Protein AF-A0A8J2VJZ7-F1 (afdb_monomer)

Secondary structure (DSSP, 8-state):
------------------------------------------HHHHHHHHHHTT---S-HHHHHHHIIIIIHHHHHHHHTTT----HHHHHHHTGGGSPPTT---S---EEEEP-PPP------------------TT-EEEEES---SSSSSSEEEEE-SSSEEEEE--TT-BEEEEEHHHHHHHHSSTT-EEEEEE-SS-HHHHHHHHHHIIIIIIIII-PBB---SBTT-SSSB-HHHHHHHIIIIII-GGGBPPPTTSB----TTTGGGGB-GGGPPEEEEEEEEE-

Radius of gyration: 26.92 Å; Cα contacts (8 Å, |Δi|>4): 526; chains: 1; bounding box: 59×91×96 Å

Structure (mmCIF, N/CA/C/O backbone):
data_AF-A0A8J2VJZ7-F1
#
_entry.id   AF-A0A8J2VJZ7-F1
#
loop_
_atom_site.group_PDB
_atom_site.id
_atom_site.type_symbol
_atom_site.label_atom_id
_atom_site.label_alt_id
_atom_site.label_comp_id
_atom_site.label_asym_id
_atom_site.label_entity_id
_atom_site.label_seq_id
_atom_site.pdbx_PDB_ins_code
_atom_site.Cartn_x
_atom_site.Cartn_y
_atom_site.Cartn_z
_atom_site.occupancy
_atom_site.B_iso_or_equiv
_atom_site.auth_seq_id
_atom_site.auth_comp_id
_atom_site.auth_asym_id
_atom_site.auth_atom_id
_atom_site.pdbx_PDB_model_num
ATOM 1 N N . MET A 1 1 ? 39.412 12.314 -66.867 1.00 37.38 1 MET A N 1
ATOM 2 C CA . MET A 1 1 ? 39.087 13.754 -66.744 1.00 37.38 1 MET A CA 1
ATOM 3 C C . MET A 1 1 ? 38.472 13.958 -65.362 1.00 37.38 1 MET A C 1
ATOM 5 O O . MET A 1 1 ? 37.356 13.508 -65.169 1.00 37.38 1 MET A O 1
ATOM 9 N N . GLN A 1 2 ? 39.239 14.243 -64.295 1.00 34.06 2 GLN A N 1
ATOM 10 C CA . GLN A 1 2 ? 39.791 15.562 -63.885 1.00 34.06 2 GLN A CA 1
ATOM 11 C C . GLN A 1 2 ? 38.708 16.661 -63.888 1.00 34.06 2 GLN A C 1
ATOM 13 O O . GLN A 1 2 ? 38.092 16.842 -64.927 1.00 34.06 2 GLN A O 1
ATOM 18 N N . LEU A 1 3 ? 38.416 17.443 -62.840 1.00 31.58 3 LEU A N 1
ATOM 19 C CA . LEU A 1 3 ? 38.974 17.698 -61.497 1.00 31.58 3 LEU A CA 1
ATOM 20 C C . LEU A 1 3 ? 37.857 18.367 -60.649 1.00 31.58 3 LEU A C 1
ATOM 22 O O . LEU A 1 3 ? 37.052 19.115 -61.194 1.00 31.58 3 LEU A O 1
ATOM 26 N N . ALA A 1 4 ? 37.830 18.149 -59.328 1.00 36.00 4 ALA A N 1
ATOM 27 C CA . ALA A 1 4 ? 37.120 19.016 -58.362 1.00 36.00 4 ALA A CA 1
ATOM 28 C C . ALA A 1 4 ? 37.946 20.310 -58.109 1.00 36.00 4 ALA A C 1
ATOM 30 O O . ALA A 1 4 ? 39.136 20.277 -58.445 1.00 36.00 4 ALA A O 1
ATOM 31 N N . PRO A 1 5 ? 37.438 21.410 -57.477 1.00 44.19 5 PRO A N 1
ATOM 32 C CA . PRO A 1 5 ? 37.334 21.420 -55.999 1.00 44.19 5 PRO A CA 1
ATOM 33 C C . PRO A 1 5 ? 36.415 22.473 -55.284 1.00 44.19 5 PRO A C 1
ATOM 35 O O . PRO A 1 5 ? 36.046 23.505 -55.827 1.00 44.19 5 PRO A O 1
ATOM 38 N N . LYS A 1 6 ? 36.260 22.236 -53.964 1.00 34.09 6 LYS A N 1
ATOM 39 C CA . LYS A 1 6 ? 36.358 23.159 -52.795 1.00 34.09 6 LYS A CA 1
ATOM 40 C C . LYS A 1 6 ? 35.140 23.903 -52.186 1.00 34.09 6 LYS A C 1
ATOM 42 O O . LYS A 1 6 ? 34.368 24.605 -52.815 1.00 34.09 6 LYS A O 1
ATOM 47 N N . ILE A 1 7 ? 35.123 23.751 -50.858 1.00 41.00 7 ILE A N 1
ATOM 48 C CA . ILE A 1 7 ? 34.334 24.310 -49.746 1.00 41.00 7 ILE A CA 1
ATOM 49 C C . ILE A 1 7 ? 34.779 25.754 -49.421 1.00 41.00 7 ILE A C 1
ATOM 51 O O . ILE A 1 7 ? 35.980 25.981 -49.517 1.00 41.00 7 ILE A O 1
ATOM 55 N N . THR A 1 8 ? 33.888 26.656 -48.939 1.00 35.91 8 THR A N 1
ATOM 56 C CA . THR A 1 8 ? 34.036 27.441 -47.667 1.00 35.91 8 THR A CA 1
ATOM 57 C C . THR A 1 8 ? 32.948 28.510 -47.379 1.00 35.91 8 THR A C 1
ATOM 59 O O . THR A 1 8 ? 32.729 29.394 -48.191 1.00 35.91 8 THR A O 1
ATOM 62 N N . LYS A 1 9 ? 32.449 28.470 -46.122 1.00 33.38 9 LYS A N 1
ATOM 63 C CA . LYS A 1 9 ? 32.199 29.543 -45.111 1.00 33.38 9 LYS A CA 1
ATOM 64 C C . LYS A 1 9 ? 30.997 30.520 -45.179 1.00 33.38 9 LYS A C 1
ATOM 66 O O . LYS A 1 9 ? 30.626 31.060 -46.205 1.00 33.38 9 LYS A O 1
ATOM 71 N N . HIS A 1 10 ? 30.444 30.727 -43.974 1.00 38.09 10 HIS A N 1
ATOM 72 C CA . HIS A 1 10 ? 29.306 31.554 -43.547 1.00 38.09 10 HIS A CA 1
ATOM 73 C C . HIS A 1 10 ? 29.551 33.071 -43.606 1.00 38.09 10 HIS A C 1
ATOM 75 O O . HIS A 1 10 ? 30.658 33.503 -43.296 1.00 38.09 10 HIS A O 1
ATOM 81 N N . VAL A 1 11 ? 28.480 33.859 -43.799 1.00 32.62 11 VAL A N 1
ATOM 82 C CA . VAL A 1 11 ? 28.337 35.235 -43.280 1.00 32.62 11 VAL A CA 1
ATOM 83 C C . VAL A 1 11 ? 26.878 35.468 -42.856 1.00 32.62 11 VAL A C 1
ATOM 85 O O . VAL A 1 11 ? 25.951 35.221 -43.622 1.00 32.62 11 VAL A O 1
ATOM 88 N N . TRP A 1 12 ? 26.698 35.910 -41.610 1.00 30.97 12 TRP A N 1
ATOM 89 C CA . TRP A 1 12 ? 25.462 36.450 -41.037 1.00 30.97 12 TRP A CA 1
ATOM 90 C C . TRP A 1 12 ? 25.226 37.879 -41.534 1.00 30.97 12 TRP A C 1
ATOM 92 O O . TRP A 1 12 ? 26.167 38.669 -41.529 1.00 30.97 12 TRP A O 1
ATOM 102 N N . ILE A 1 13 ? 23.980 38.253 -41.837 1.00 36.03 13 ILE A N 1
ATOM 103 C CA . ILE A 1 13 ? 23.561 39.663 -41.858 1.00 36.03 13 ILE A CA 1
ATOM 104 C C . ILE A 1 13 ? 22.245 39.792 -41.086 1.00 36.03 13 ILE A C 1
ATOM 106 O O . ILE A 1 13 ? 21.207 39.279 -41.496 1.00 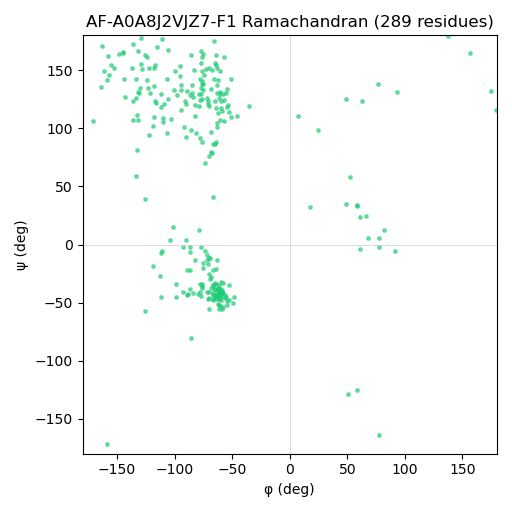36.03 13 ILE A O 1
ATOM 110 N N . MET A 1 14 ? 22.334 40.467 -39.937 1.00 32.19 14 MET A N 1
ATOM 111 C CA . MET A 1 14 ? 21.209 41.016 -39.185 1.00 32.19 14 MET A CA 1
ATOM 112 C C . MET A 1 14 ? 20.704 42.282 -39.882 1.00 32.19 14 MET A C 1
ATOM 114 O O . MET A 1 14 ? 21.509 43.141 -40.234 1.00 32.19 14 MET A O 1
ATOM 118 N N . CYS A 1 15 ? 19.385 42.453 -39.976 1.00 33.97 15 CYS A N 1
ATOM 119 C CA . CYS A 1 15 ? 18.779 43.766 -40.186 1.00 33.97 15 CYS A CA 1
ATOM 120 C C . CYS A 1 15 ? 18.052 44.197 -38.910 1.00 33.97 15 CYS A C 1
ATOM 122 O O . CYS A 1 15 ? 16.990 43.685 -38.564 1.00 33.97 15 CYS A O 1
ATOM 124 N N . LEU A 1 16 ? 18.695 45.140 -38.222 1.00 32.19 16 LEU A N 1
ATOM 125 C CA . LEU A 1 16 ? 18.154 45.999 -37.179 1.00 32.19 16 LEU A CA 1
ATOM 126 C C . LEU A 1 16 ? 17.141 46.976 -37.800 1.00 32.19 16 LEU A C 1
ATOM 128 O O . LEU A 1 16 ? 17.468 47.647 -38.778 1.00 32.19 16 LEU A O 1
ATOM 132 N N . ALA A 1 17 ? 15.976 47.140 -37.178 1.00 35.97 17 ALA A N 1
ATOM 133 C CA . ALA A 1 17 ? 15.173 48.351 -37.320 1.00 35.97 17 ALA A CA 1
ATOM 134 C C . ALA A 1 17 ? 15.050 49.002 -35.938 1.00 35.97 17 ALA A C 1
ATOM 136 O O . ALA A 1 17 ? 14.429 48.459 -35.027 1.00 35.97 17 ALA A O 1
ATOM 137 N N . LEU A 1 18 ? 15.729 50.142 -35.799 1.00 34.16 18 LEU A N 1
ATOM 138 C CA . LEU A 1 18 ? 15.682 51.056 -34.665 1.00 34.16 18 LEU A CA 1
ATOM 139 C C . LEU A 1 18 ? 14.412 51.911 -34.774 1.00 34.16 18 LEU A C 1
ATOM 141 O O . LEU A 1 18 ? 14.216 52.583 -35.785 1.00 34.16 18 LEU A O 1
ATOM 145 N N . SER A 1 19 ? 13.625 51.985 -33.706 1.00 35.62 19 SER A N 1
ATOM 146 C CA . SER A 1 19 ? 12.762 53.139 -33.448 1.00 35.62 19 SER A CA 1
ATOM 147 C C . SER A 1 19 ? 12.955 53.578 -32.002 1.00 35.62 19 SER A C 1
ATOM 149 O O . SER A 1 19 ? 12.537 52.901 -31.064 1.00 35.62 19 SER A O 1
ATOM 151 N N . VAL A 1 20 ? 13.643 54.705 -31.848 1.00 37.53 20 VAL A N 1
ATOM 152 C CA . VAL A 1 20 ? 13.761 55.487 -30.616 1.00 37.53 20 VAL A CA 1
ATOM 153 C C . VAL A 1 20 ? 12.541 56.410 -30.546 1.00 37.53 20 VAL A C 1
ATOM 155 O O . VAL A 1 20 ? 12.187 56.988 -31.570 1.00 37.53 20 VAL A O 1
ATOM 158 N N . ILE A 1 21 ? 11.920 56.559 -29.370 1.00 39.94 21 ILE A N 1
ATOM 159 C CA . ILE A 1 21 ? 11.780 57.844 -28.651 1.00 39.94 21 ILE A CA 1
ATOM 160 C C . ILE A 1 21 ? 10.989 57.658 -27.335 1.00 39.94 21 ILE A C 1
ATOM 162 O O . ILE A 1 21 ? 9.810 57.329 -27.328 1.00 39.94 21 ILE A O 1
ATOM 166 N N . LEU A 1 22 ? 11.747 57.917 -26.261 1.00 34.09 22 LEU A N 1
ATOM 167 C CA . LEU A 1 22 ? 11.492 58.630 -24.999 1.00 34.09 22 LEU A CA 1
ATOM 168 C C . LEU A 1 22 ? 10.432 58.162 -23.982 1.00 34.09 22 LEU A C 1
ATOM 170 O O . LEU A 1 22 ? 9.232 58.118 -24.220 1.00 34.09 22 LEU A O 1
ATOM 174 N N . PHE A 1 23 ? 10.967 57.949 -22.775 1.00 36.81 23 PHE A N 1
ATOM 175 C CA . PHE A 1 23 ? 10.308 57.794 -21.485 1.00 36.81 23 PHE A CA 1
ATOM 176 C C . PHE A 1 23 ? 9.531 59.046 -21.058 1.00 36.81 23 PHE A C 1
ATOM 178 O O . PHE A 1 23 ? 10.052 60.160 -21.117 1.00 36.81 23 PHE A O 1
ATOM 185 N N . SER A 1 24 ? 8.371 58.823 -20.448 1.00 35.62 24 SER A N 1
ATOM 186 C CA . SER A 1 24 ? 7.945 59.566 -19.264 1.00 35.62 24 SER A CA 1
ATOM 187 C C . SER A 1 24 ? 7.468 58.571 -18.207 1.00 35.62 24 SER A C 1
ATOM 189 O O . SER A 1 24 ? 6.732 57.624 -18.486 1.00 35.62 24 SER A O 1
ATOM 191 N N . GLU A 1 25 ? 7.997 58.747 -17.001 1.00 47.41 25 GLU A N 1
ATOM 192 C CA . GLU A 1 25 ? 7.733 57.939 -15.821 1.00 47.41 25 GLU A CA 1
ATOM 193 C C . GLU A 1 25 ? 6.249 58.005 -15.450 1.00 47.41 25 GLU A C 1
ATOM 195 O O . GLU A 1 25 ? 5.699 59.081 -15.236 1.00 47.41 25 GLU A O 1
ATOM 200 N N . ASN A 1 26 ? 5.618 56.842 -15.323 1.00 38.50 26 ASN A N 1
ATOM 201 C CA . ASN A 1 26 ? 4.492 56.662 -14.422 1.00 38.50 26 ASN A CA 1
ATOM 202 C C . ASN A 1 26 ? 4.711 55.339 -13.698 1.00 38.50 26 ASN A C 1
ATOM 204 O O . ASN A 1 26 ? 4.596 54.257 -14.273 1.00 38.50 26 ASN A O 1
ATOM 208 N N . MET A 1 27 ? 5.074 55.452 -12.423 1.00 49.22 27 MET A N 1
ATOM 209 C CA . MET A 1 27 ? 5.009 54.352 -11.480 1.00 49.22 27 MET A CA 1
ATOM 210 C C . MET A 1 27 ? 3.540 53.943 -11.342 1.00 49.22 27 MET A C 1
ATOM 212 O O . MET A 1 27 ? 2.753 54.634 -10.703 1.00 49.22 27 MET A O 1
ATOM 216 N N . ALA A 1 28 ? 3.164 52.827 -11.952 1.00 36.25 28 ALA A N 1
ATOM 217 C CA . ALA A 1 28 ? 1.933 52.124 -11.641 1.00 36.25 28 ALA A CA 1
ATOM 218 C C . ALA A 1 28 ? 2.271 50.637 -11.582 1.00 36.25 28 ALA A C 1
ATOM 220 O O . ALA A 1 28 ? 2.868 50.094 -12.510 1.00 36.25 28 ALA A O 1
ATOM 221 N N . ASN A 1 29 ? 1.963 50.046 -10.428 1.00 43.19 29 ASN A N 1
ATOM 222 C CA . ASN A 1 29 ? 2.218 48.665 -10.050 1.00 43.19 29 ASN A CA 1
ATOM 223 C C . ASN A 1 29 ? 2.080 47.705 -11.232 1.00 43.19 29 ASN A C 1
ATOM 225 O O . ASN A 1 29 ? 0.997 47.540 -11.789 1.00 43.19 29 ASN A O 1
ATOM 229 N N . ALA A 1 30 ? 3.173 47.016 -11.556 1.00 36.88 30 ALA A N 1
ATOM 230 C CA . ALA A 1 30 ? 3.038 45.689 -12.117 1.00 36.88 30 ALA A CA 1
ATOM 231 C C . ALA A 1 30 ? 2.363 44.856 -11.027 1.00 36.88 30 ALA A C 1
ATOM 233 O O . ALA A 1 30 ? 3.005 44.495 -10.039 1.00 36.88 30 ALA A O 1
ATOM 234 N N . ASP A 1 31 ? 1.058 44.631 -11.174 1.00 37.44 31 ASP A N 1
ATOM 235 C CA . ASP A 1 31 ? 0.371 43.579 -10.447 1.00 37.44 31 ASP A CA 1
ATOM 236 C C . ASP A 1 31 ? 1.186 42.309 -10.665 1.00 37.44 31 ASP A C 1
ATOM 238 O O . ASP A 1 31 ? 1.295 41.776 -11.776 1.00 37.44 31 ASP A O 1
ATOM 242 N N . ALA A 1 32 ? 1.833 41.869 -9.590 1.00 37.00 32 ALA A N 1
ATOM 243 C CA . ALA A 1 32 ? 2.324 40.522 -9.501 1.00 37.00 32 ALA A CA 1
ATOM 244 C C . ALA A 1 32 ? 1.121 39.632 -9.808 1.00 37.00 32 ALA A C 1
ATOM 246 O O . ALA A 1 32 ? 0.154 39.591 -9.049 1.00 37.00 32 ALA A O 1
ATOM 247 N N . VAL A 1 33 ? 1.171 38.913 -10.928 1.00 37.78 33 VAL A N 1
ATOM 248 C CA . VAL A 1 33 ? 0.416 37.671 -11.032 1.00 37.78 33 VAL A CA 1
ATOM 249 C C . VAL A 1 33 ? 1.049 36.756 -9.990 1.00 37.78 33 VAL A C 1
ATOM 251 O O . VAL A 1 33 ? 2.008 36.034 -10.267 1.00 37.78 33 VAL A O 1
ATOM 254 N N . GLU A 1 34 ? 0.569 36.867 -8.751 1.00 34.25 34 GLU A N 1
ATOM 255 C CA . GLU A 1 34 ? 0.776 35.856 -7.735 1.00 34.25 34 GLU A CA 1
ATOM 256 C C . GLU A 1 34 ? 0.207 34.564 -8.313 1.00 34.25 34 GLU A C 1
ATOM 258 O O . GLU A 1 34 ? -1.005 34.360 -8.406 1.00 34.25 34 GLU A O 1
ATOM 263 N N . THR A 1 35 ? 1.100 33.666 -8.708 1.00 38.12 35 THR A N 1
ATOM 264 C CA . THR A 1 35 ? 0.774 32.248 -8.765 1.00 38.12 35 THR A CA 1
ATOM 265 C C . THR A 1 35 ? 0.591 31.794 -7.320 1.00 38.12 35 THR A C 1
ATOM 267 O O . THR A 1 35 ? 1.493 31.253 -6.689 1.00 38.12 35 THR A O 1
ATOM 270 N N . THR A 1 36 ? -0.580 32.082 -6.754 1.00 39.97 36 THR A N 1
ATOM 271 C CA . THR A 1 36 ? -1.014 31.504 -5.484 1.00 39.97 36 THR A CA 1
ATOM 272 C C . THR A 1 36 ? -1.389 30.042 -5.720 1.00 39.97 36 THR A C 1
ATOM 274 O O . THR A 1 36 ? -2.550 29.658 -5.620 1.00 39.97 36 THR A O 1
ATOM 277 N N . ASP A 1 37 ? -0.398 29.188 -5.991 1.00 49.34 37 ASP A N 1
ATOM 278 C CA . ASP A 1 37 ? -0.533 27.761 -5.679 1.00 49.34 37 ASP A CA 1
ATOM 279 C C . ASP A 1 37 ? -0.486 27.659 -4.151 1.00 49.34 37 ASP A C 1
ATOM 281 O O . ASP A 1 37 ? 0.538 27.413 -3.508 1.00 49.34 37 ASP A O 1
ATOM 285 N N . ASN A 1 38 ? -1.605 28.033 -3.534 1.00 53.38 38 ASN A N 1
ATOM 286 C CA . ASN A 1 38 ? -1.704 28.155 -2.101 1.00 53.38 38 ASN A CA 1
ATOM 287 C C . ASN A 1 38 ? -1.802 26.740 -1.526 1.00 53.38 38 ASN A C 1
ATOM 289 O O . ASN A 1 38 ? -2.896 26.209 -1.336 1.00 53.38 38 ASN A O 1
ATOM 293 N N . HIS A 1 39 ? -0.651 26.122 -1.248 1.00 69.81 39 HIS A N 1
ATOM 294 C CA . HIS A 1 39 ? -0.514 24.835 -0.558 1.00 69.81 39 HIS A CA 1
AT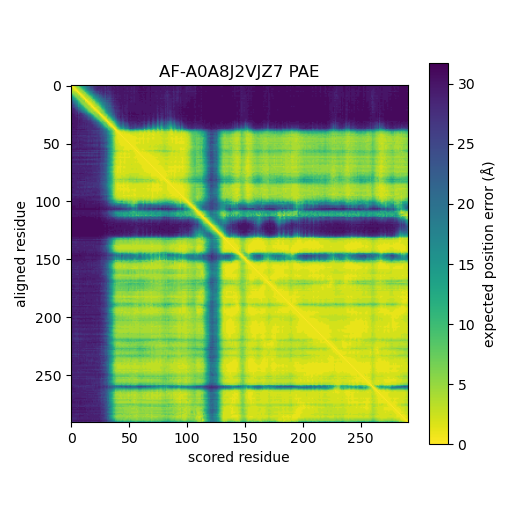OM 295 C C . HIS A 1 39 ? -0.956 24.910 0.922 1.00 69.81 39 HIS A C 1
ATOM 297 O O . HIS A 1 39 ? -0.307 24.355 1.814 1.00 69.81 39 HIS A O 1
ATOM 303 N N . THR A 1 40 ? -2.054 25.616 1.199 1.00 84.88 40 THR A N 1
ATOM 304 C CA . THR A 1 40 ? -2.642 25.765 2.525 1.00 84.88 40 THR A CA 1
ATOM 305 C C . THR A 1 40 ? -3.090 24.405 3.038 1.00 84.88 40 THR A C 1
ATOM 307 O O . THR A 1 40 ? -3.800 23.651 2.380 1.00 84.88 40 THR A O 1
ATOM 310 N N . VAL A 1 41 ? -2.679 24.102 4.262 1.00 91.44 41 VAL A N 1
ATOM 311 C CA . VAL A 1 41 ? -3.127 22.928 5.002 1.00 91.44 41 VAL A CA 1
ATOM 312 C C . VAL A 1 41 ? -4.451 23.250 5.691 1.00 91.44 41 VAL A C 1
ATOM 314 O O . VAL A 1 41 ? -4.530 24.201 6.466 1.00 91.44 41 VAL A O 1
ATOM 317 N N . ASN A 1 42 ? -5.474 22.420 5.470 1.00 93.69 42 ASN A N 1
ATOM 318 C CA . ASN A 1 42 ? -6.796 22.588 6.077 1.00 93.69 42 ASN A CA 1
ATOM 319 C C . ASN A 1 42 ? -7.326 21.272 6.681 1.00 93.69 42 ASN A C 1
ATOM 321 O O . ASN A 1 42 ? -8.122 20.532 6.095 1.00 93.69 42 ASN A O 1
ATOM 325 N N . CYS A 1 43 ? -6.872 20.959 7.897 1.00 94.81 43 CYS A N 1
ATOM 326 C CA . CYS A 1 43 ? -7.349 19.791 8.641 1.00 94.81 43 CYS A CA 1
ATOM 327 C C . CYS A 1 43 ? -8.877 19.799 8.880 1.00 94.81 43 CYS A C 1
ATOM 329 O O . CYS A 1 43 ? -9.502 18.758 8.671 1.00 94.81 43 CYS A O 1
ATOM 331 N N . PRO A 1 44 ? -9.522 20.929 9.234 1.00 94.88 44 PRO A N 1
ATOM 332 C CA . PRO A 1 44 ? -10.980 20.979 9.348 1.00 94.88 44 PRO A CA 1
ATOM 333 C C . PRO A 1 44 ? -11.727 20.616 8.055 1.00 94.88 44 PRO A C 1
ATOM 335 O O . PRO A 1 44 ? -12.702 19.865 8.116 1.00 94.88 44 PRO A O 1
ATOM 338 N N . ALA A 1 45 ? -11.271 21.094 6.891 1.00 94.06 45 ALA A N 1
ATOM 339 C CA . ALA A 1 45 ? -11.898 20.770 5.607 1.00 94.06 45 ALA A CA 1
ATOM 340 C C . ALA A 1 45 ? -11.773 19.279 5.271 1.00 94.06 45 ALA A C 1
ATOM 342 O O . ALA A 1 45 ? -12.764 18.635 4.925 1.00 94.06 45 ALA A O 1
ATOM 343 N N . THR A 1 46 ? -10.584 18.695 5.452 1.00 96.12 46 THR A N 1
ATOM 344 C CA . THR A 1 46 ? -10.380 17.255 5.212 1.00 96.12 46 THR A CA 1
ATOM 345 C C . THR A 1 46 ? -11.183 16.373 6.174 1.00 96.12 46 THR A C 1
ATOM 347 O O . THR A 1 46 ? -11.680 15.323 5.766 1.00 96.12 46 THR A O 1
ATOM 350 N N . TYR A 1 47 ? -11.392 16.810 7.423 1.00 96.31 47 TYR A N 1
ATOM 351 C CA . TYR A 1 47 ? -12.295 16.128 8.357 1.00 96.31 47 TYR A CA 1
ATOM 352 C C . TYR A 1 47 ? -13.736 16.092 7.839 1.00 96.31 47 TYR A C 1
ATOM 354 O O . TYR A 1 47 ? -14.386 15.042 7.876 1.00 96.31 47 TYR A O 1
ATOM 362 N N . GLN A 1 48 ? -14.229 17.239 7.360 1.00 96.25 48 GLN A N 1
ATOM 363 C CA . GLN A 1 48 ? -15.579 17.362 6.820 1.00 96.25 48 GLN A CA 1
ATOM 364 C C . GLN A 1 48 ? -15.749 16.459 5.592 1.00 96.25 48 GLN A C 1
ATOM 366 O O . GLN A 1 48 ? -16.621 15.594 5.591 1.00 96.25 48 GLN A O 1
ATOM 371 N N . GLN A 1 49 ? -14.840 16.556 4.617 1.00 95.44 49 GLN A N 1
ATOM 372 C CA . GLN A 1 49 ? -14.852 15.712 3.417 1.00 95.44 49 GLN A CA 1
ATOM 373 C C . GLN A 1 49 ? -14.825 14.213 3.751 1.00 95.44 49 GLN A C 1
ATOM 375 O O . GLN A 1 49 ? -15.606 13.432 3.203 1.00 95.44 49 GLN A O 1
ATOM 380 N N . GLY A 1 50 ? -13.950 13.793 4.669 1.00 93.88 50 GLY A N 1
ATOM 381 C CA . GLY A 1 50 ? -13.844 12.390 5.060 1.00 93.88 50 GLY A CA 1
ATOM 382 C C . GLY A 1 50 ? -15.057 11.878 5.844 1.00 93.88 50 GLY A C 1
ATOM 383 O O . GLY A 1 50 ? -15.394 10.694 5.733 1.00 93.88 50 GLY A O 1
ATOM 384 N N . THR A 1 51 ? -15.738 12.746 6.597 1.00 94.31 51 THR A N 1
ATOM 385 C CA . THR A 1 51 ? -17.020 12.441 7.258 1.00 94.31 51 THR A CA 1
ATOM 386 C C . THR A 1 51 ? -18.144 12.299 6.234 1.00 94.31 51 THR A C 1
ATOM 388 O O . THR A 1 51 ? -18.871 11.303 6.266 1.00 94.31 51 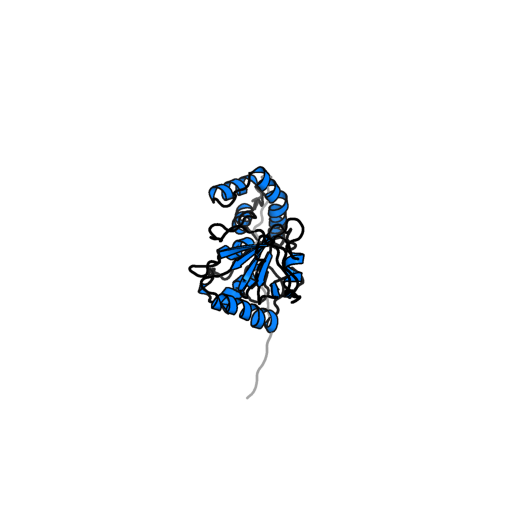THR A O 1
ATOM 391 N N . ASP A 1 52 ? -18.242 13.227 5.281 1.00 94.25 52 ASP A N 1
ATOM 392 C CA . ASP A 1 52 ? -19.247 13.200 4.210 1.00 94.25 52 ASP A CA 1
ATOM 393 C C . ASP A 1 52 ? -19.086 11.954 3.326 1.00 94.25 52 ASP A C 1
ATOM 395 O O . ASP A 1 52 ? -20.062 11.290 2.963 1.00 94.25 52 ASP A O 1
ATOM 399 N N . ALA A 1 53 ? -17.836 11.553 3.076 1.00 90.12 53 ALA A N 1
ATOM 400 C CA . ALA A 1 53 ? -17.488 10.312 2.389 1.00 90.12 53 ALA A CA 1
ATOM 401 C C . ALA A 1 53 ? -17.697 9.039 3.239 1.00 90.12 53 ALA A C 1
ATOM 403 O O . ALA A 1 53 ? -17.532 7.928 2.725 1.00 90.12 53 ALA A O 1
ATOM 404 N N . LYS A 1 54 ? -18.059 9.168 4.525 1.00 91.06 54 LYS A N 1
ATOM 405 C CA . LYS A 1 54 ? -18.228 8.069 5.497 1.00 91.06 54 LYS A CA 1
ATOM 406 C C . LYS A 1 54 ? -16.960 7.225 5.694 1.00 91.06 54 LYS A C 1
ATOM 408 O O . LYS A 1 54 ? -17.040 6.012 5.900 1.00 91.06 54 LYS A O 1
ATOM 413 N N . ILE A 1 55 ? -15.794 7.863 5.606 1.00 90.19 55 ILE A N 1
ATOM 414 C CA . ILE A 1 55 ? -14.473 7.243 5.795 1.00 90.19 55 ILE A CA 1
ATOM 415 C C . ILE A 1 55 ? -13.962 7.503 7.214 1.00 90.19 55 ILE A C 1
ATOM 417 O O . ILE A 1 55 ? -13.477 6.585 7.876 1.00 90.19 55 ILE A O 1
ATOM 421 N N . ILE A 1 56 ? -14.086 8.741 7.697 1.00 90.69 56 ILE A N 1
ATOM 422 C CA . ILE A 1 56 ? -13.654 9.116 9.044 1.00 90.69 56 ILE A CA 1
ATOM 423 C C . ILE A 1 56 ? -14.747 8.732 10.043 1.00 90.69 56 ILE A C 1
ATOM 425 O O . ILE A 1 56 ? -15.871 9.218 9.968 1.00 90.69 56 ILE A O 1
ATOM 429 N N . THR A 1 57 ? -14.405 7.860 10.995 1.00 86.50 57 THR A N 1
ATOM 430 C CA . THR A 1 57 ? -15.315 7.430 12.076 1.00 86.50 57 THR A CA 1
ATOM 431 C C . THR A 1 57 ? -14.887 7.918 13.460 1.00 86.50 57 THR A C 1
ATOM 433 O O . THR A 1 57 ? -15.585 7.679 14.442 1.00 86.50 57 THR A O 1
ATOM 436 N N . GLN A 1 58 ? -13.707 8.529 13.567 1.00 86.81 58 GLN A N 1
ATOM 437 C CA . GLN A 1 58 ? -13.192 9.084 14.818 1.00 86.81 58 GLN A CA 1
ATOM 438 C C . GLN A 1 58 ? -13.695 10.514 15.041 1.00 86.81 58 GLN A C 1
ATOM 440 O O . GLN A 1 58 ? -14.158 11.166 14.110 1.00 86.81 58 GLN A O 1
ATOM 445 N N . SER A 1 59 ? -13.589 11.012 16.275 1.00 94.06 59 SER A N 1
ATOM 446 C CA . SER A 1 59 ? -13.981 12.389 16.585 1.00 94.06 59 SER A CA 1
ATOM 447 C C . SER A 1 59 ? -13.100 13.409 15.857 1.00 94.06 59 SER A C 1
ATOM 449 O O . SER A 1 59 ? -11.925 13.146 15.587 1.00 94.06 59 SER A O 1
ATOM 451 N N . LYS A 1 60 ? -13.647 14.608 15.619 1.00 94.31 60 LYS A N 1
ATOM 452 C CA . LYS A 1 60 ? -12.919 15.743 15.030 1.00 94.31 60 LYS A CA 1
ATOM 453 C C . LYS A 1 60 ? -11.582 16.005 15.722 1.00 94.31 60 LYS A C 1
ATOM 455 O O . LYS A 1 60 ? -10.552 16.001 15.064 1.00 94.31 60 LYS A O 1
ATOM 460 N N . ALA A 1 61 ? -11.579 16.100 17.052 1.00 94.75 61 ALA A N 1
ATOM 461 C CA . ALA A 1 61 ? -10.362 16.340 17.829 1.00 94.75 61 ALA A CA 1
ATOM 462 C C . ALA A 1 61 ? -9.312 15.220 17.676 1.00 94.75 61 ALA A C 1
ATOM 464 O O . ALA A 1 61 ? -8.111 15.485 17.614 1.00 94.75 61 ALA A O 1
ATOM 465 N N . ALA A 1 62 ? -9.746 13.954 17.604 1.00 92.06 62 ALA A N 1
ATOM 466 C CA . ALA A 1 62 ? -8.832 12.843 17.350 1.00 92.06 62 ALA A CA 1
ATOM 467 C C . ALA A 1 62 ? -8.240 12.927 15.936 1.00 92.06 62 ALA A C 1
ATOM 469 O O . ALA A 1 62 ? -7.039 12.718 15.761 1.00 92.06 62 ALA A O 1
ATOM 470 N N . TYR A 1 63 ? -9.066 13.278 14.947 1.00 93.75 63 TYR A N 1
ATOM 471 C CA . TYR A 1 63 ? -8.625 13.456 13.571 1.00 93.75 63 TYR A CA 1
ATOM 472 C C . TYR A 1 63 ? -7.681 14.631 13.382 1.00 93.75 63 TYR A C 1
ATOM 474 O O . TYR A 1 63 ? -6.642 14.440 12.764 1.00 93.75 63 TYR A O 1
ATOM 482 N N . GLU A 1 64 ? -7.974 15.804 13.930 1.00 93.38 64 GLU A N 1
ATOM 483 C CA . GLU A 1 64 ? -7.101 16.975 13.800 1.00 93.38 64 GLU A CA 1
ATOM 484 C C . GLU A 1 64 ? -5.706 16.679 14.364 1.00 93.38 64 GLU A C 1
ATOM 486 O O . GLU A 1 64 ? -4.705 16.933 13.698 1.00 93.38 64 GLU A O 1
ATOM 491 N N . LYS A 1 65 ? -5.625 15.963 15.493 1.00 91.81 65 LYS A N 1
ATOM 492 C CA . LYS A 1 65 ? -4.348 15.477 16.033 1.00 91.81 65 LYS A CA 1
ATOM 493 C C . LYS A 1 65 ? -3.616 14.525 15.079 1.00 91.81 65 LYS A C 1
ATOM 495 O O . LYS A 1 65 ? -2.389 14.578 14.987 1.00 91.81 65 LYS A O 1
ATOM 500 N N . THR A 1 66 ? -4.327 13.619 14.404 1.00 89.94 66 THR A N 1
ATOM 501 C CA . THR A 1 66 ? -3.738 12.749 13.370 1.00 89.94 66 THR A CA 1
ATOM 502 C C . THR A 1 66 ? -3.285 13.563 12.164 1.00 89.94 66 THR A C 1
ATOM 504 O O . THR A 1 66 ? -2.184 13.351 11.661 1.00 89.94 66 THR A O 1
ATOM 507 N N . CYS A 1 67 ? -4.106 14.509 11.729 1.00 92.06 67 CYS A N 1
ATOM 508 C CA . CYS A 1 67 ? -3.847 15.371 10.595 1.00 92.06 67 CYS A CA 1
ATOM 509 C C . CYS A 1 67 ? -2.551 16.160 10.806 1.00 92.06 67 CYS A C 1
ATOM 511 O O . CYS A 1 67 ? -1.604 15.985 10.043 1.00 92.06 67 CYS A O 1
ATOM 513 N N . GLU A 1 68 ? -2.444 16.893 11.912 1.00 91.06 68 GLU A N 1
ATOM 514 C CA . GLU A 1 68 ? -1.262 17.686 12.266 1.00 91.06 68 GLU A CA 1
ATOM 515 C C . GLU A 1 68 ? 0.005 16.841 12.434 1.00 91.06 68 GLU A C 1
ATOM 517 O O . GLU A 1 68 ? 1.087 17.235 12.005 1.00 91.06 68 GLU A O 1
ATOM 522 N N . LYS A 1 69 ? -0.098 15.666 13.067 1.00 87.88 69 LYS A N 1
ATOM 523 C CA . LYS A 1 69 ? 1.088 14.859 13.405 1.00 87.88 69 LYS A CA 1
ATOM 524 C C . LYS A 1 69 ? 1.544 13.927 12.293 1.00 87.88 69 LYS A C 1
ATOM 526 O O . LYS A 1 69 ? 2.689 13.472 12.324 1.00 87.88 69 LYS A O 1
ATOM 531 N N . VAL A 1 70 ? 0.660 13.583 11.361 1.00 86.81 70 VAL A N 1
ATOM 532 C CA . VAL A 1 70 ? 0.908 12.534 10.364 1.00 86.81 70 VAL A CA 1
ATOM 533 C C . VAL A 1 70 ? 0.693 13.053 8.951 1.00 86.81 70 VAL A C 1
ATOM 535 O O . VAL A 1 70 ? 1.624 12.989 8.147 1.00 86.81 70 VAL A O 1
ATOM 538 N N . ILE A 1 71 ? -0.502 13.568 8.655 1.00 90.12 71 ILE A N 1
ATOM 539 C CA . ILE A 1 71 ? -0.899 13.928 7.287 1.00 90.12 71 ILE A CA 1
ATOM 540 C C . ILE A 1 71 ? -0.138 15.171 6.821 1.00 90.12 71 ILE A C 1
ATOM 542 O O . ILE A 1 71 ? 0.460 15.148 5.750 1.00 90.12 71 ILE A O 1
ATOM 546 N N . VAL A 1 72 ? -0.067 16.210 7.653 1.00 90.62 72 VAL A N 1
ATOM 547 C CA . VAL A 1 72 ? 0.603 17.479 7.336 1.00 90.62 72 VAL A CA 1
ATOM 548 C C . VAL A 1 72 ? 2.102 17.295 7.065 1.00 90.62 72 VAL A C 1
ATOM 550 O O . VAL A 1 72 ? 2.554 17.654 5.976 1.00 90.62 72 VAL A O 1
ATOM 553 N N . PRO A 1 73 ? 2.894 16.644 7.944 1.00 88.00 73 PRO A N 1
ATOM 554 C CA . PRO A 1 73 ? 4.296 16.373 7.642 1.00 88.00 73 PRO A CA 1
ATOM 555 C C . PRO A 1 73 ? 4.491 15.520 6.384 1.00 88.00 73 PRO A C 1
ATOM 557 O O . PRO A 1 73 ? 5.510 15.652 5.709 1.00 88.00 73 PRO A O 1
ATOM 560 N N . ALA A 1 74 ? 3.561 14.608 6.083 1.00 85.94 74 ALA A N 1
ATOM 561 C CA . ALA A 1 74 ? 3.635 13.791 4.877 1.00 85.94 74 ALA A CA 1
ATOM 562 C C . ALA A 1 74 ? 3.336 14.596 3.611 1.00 85.94 74 ALA A C 1
ATOM 564 O O . ALA A 1 74 ? 4.068 14.446 2.638 1.00 85.94 74 ALA A O 1
ATOM 565 N N . TYR A 1 75 ? 2.350 15.490 3.652 1.00 88.44 75 TYR A N 1
ATOM 566 C CA . TYR A 1 75 ? 2.039 16.389 2.546 1.00 88.44 75 TYR A CA 1
ATOM 567 C C . TYR A 1 75 ? 3.210 17.326 2.221 1.00 88.44 75 TYR A C 1
ATOM 569 O O . TYR A 1 75 ? 3.587 17.465 1.064 1.00 88.44 75 TYR A O 1
ATOM 577 N N . HIS A 1 76 ? 3.894 17.872 3.230 1.00 87.19 76 HIS A N 1
ATOM 578 C CA . HIS A 1 76 ? 5.105 18.660 2.973 1.00 87.19 76 HIS A CA 1
ATOM 579 C C . HIS A 1 76 ? 6.218 17.838 2.305 1.00 87.19 76 HIS A C 1
ATOM 581 O O . HIS A 1 76 ? 6.895 18.331 1.408 1.00 87.19 76 HIS A O 1
ATOM 587 N N . ARG A 1 77 ? 6.402 16.565 2.689 1.00 83.69 77 ARG A N 1
ATOM 588 C CA . ARG A 1 77 ? 7.353 15.671 1.998 1.00 83.69 77 ARG A CA 1
ATOM 589 C C . ARG A 1 77 ? 6.923 15.350 0.567 1.00 83.69 77 ARG A C 1
ATOM 591 O O . ARG A 1 77 ? 7.793 15.197 -0.281 1.00 83.69 77 ARG A O 1
ATOM 598 N N . TYR A 1 78 ? 5.621 15.228 0.325 1.00 81.88 78 TYR A N 1
ATOM 599 C CA . TYR A 1 78 ? 5.043 15.049 -1.003 1.00 81.88 78 TYR A CA 1
ATOM 600 C C . TYR A 1 78 ? 5.381 16.244 -1.907 1.00 81.88 78 TYR A C 1
ATOM 602 O O . TYR A 1 78 ? 6.043 16.051 -2.926 1.00 81.88 78 TYR A O 1
ATOM 610 N N . LEU A 1 79 ? 5.105 17.475 -1.465 1.00 84.00 79 LEU A N 1
ATOM 611 C CA . LEU A 1 79 ? 5.459 18.692 -2.210 1.00 84.00 79 LEU A CA 1
ATOM 612 C C . LEU A 1 79 ? 6.974 18.828 -2.440 1.00 84.00 79 LEU A C 1
ATOM 614 O O . LEU A 1 79 ? 7.422 19.069 -3.558 1.00 84.00 79 LEU A O 1
ATOM 618 N N . ASN A 1 80 ? 7.790 18.570 -1.410 1.00 80.88 80 ASN A N 1
ATOM 619 C CA . ASN A 1 80 ? 9.256 18.644 -1.512 1.00 80.88 80 ASN A CA 1
ATOM 620 C C . ASN A 1 80 ? 9.863 17.628 -2.494 1.00 80.88 80 ASN A C 1
ATOM 622 O O . ASN A 1 80 ? 11.038 17.737 -2.840 1.00 80.88 80 ASN A O 1
ATOM 626 N N . SER A 1 81 ? 9.091 16.629 -2.927 1.00 68.69 81 SER A N 1
ATOM 627 C CA . SER A 1 81 ? 9.522 15.654 -3.929 1.00 68.69 81 SER A CA 1
ATOM 628 C C . SER A 1 81 ? 9.218 16.058 -5.373 1.00 68.69 81 SER A C 1
ATOM 630 O O . SER A 1 81 ? 9.512 15.289 -6.286 1.00 68.69 81 SER A O 1
ATOM 632 N N . GLY A 1 82 ? 8.684 17.267 -5.579 1.00 74.12 82 GLY A N 1
ATOM 633 C CA . GLY A 1 82 ? 8.274 17.777 -6.888 1.00 74.12 82 GLY A CA 1
ATOM 634 C C . GLY A 1 82 ? 6.890 17.296 -7.322 1.00 74.12 82 GLY A C 1
ATOM 635 O O . GLY A 1 82 ? 6.539 17.439 -8.489 1.00 74.12 82 GLY A O 1
ATOM 636 N N . GLU A 1 83 ? 6.123 16.701 -6.406 1.00 76.81 83 GLU A N 1
ATOM 637 C CA . GLU A 1 83 ? 4.744 16.291 -6.660 1.00 76.81 83 GLU A CA 1
ATOM 638 C C . GLU A 1 83 ? 3.787 17.475 -6.460 1.00 76.81 83 GLU A C 1
ATOM 640 O O . GLU A 1 83 ? 4.035 18.361 -5.641 1.00 76.81 83 GLU A O 1
ATOM 645 N N . THR A 1 84 ? 2.675 17.471 -7.193 1.00 83.12 84 THR A N 1
ATOM 646 C CA . THR A 1 84 ? 1.696 18.567 -7.228 1.00 83.12 84 THR A CA 1
ATOM 647 C C . THR A 1 84 ? 0.304 18.065 -6.873 1.00 83.12 84 THR A C 1
ATOM 649 O O . THR A 1 84 ? -0.103 17.003 -7.338 1.00 83.12 84 THR A O 1
ATOM 652 N N . GLY A 1 85 ? -0.456 18.853 -6.124 1.00 86.06 85 GLY A N 1
ATOM 653 C CA . GLY A 1 85 ? -1.834 18.546 -5.744 1.00 86.06 85 GLY A CA 1
ATOM 654 C C . GLY A 1 85 ? -2.216 19.307 -4.482 1.00 86.06 85 GLY A C 1
ATOM 655 O O . GLY A 1 85 ? -1.342 19.822 -3.781 1.00 86.06 85 GLY A O 1
ATOM 656 N N . SER A 1 86 ? -3.510 19.384 -4.196 1.00 91.88 86 SER A N 1
ATOM 657 C CA . SER A 1 86 ? -4.014 20.012 -2.972 1.00 91.88 86 SER A CA 1
ATOM 658 C C . SER A 1 86 ? -3.823 19.118 -1.742 1.00 91.88 86 SER A C 1
ATOM 660 O O . SER A 1 86 ? -3.662 17.894 -1.832 1.00 91.88 86 SER A O 1
ATOM 662 N N . PHE A 1 87 ? -3.878 19.729 -0.557 1.00 92.50 87 PHE A N 1
ATOM 663 C CA . PHE A 1 87 ? -3.836 18.999 0.707 1.00 92.50 87 PHE A CA 1
ATOM 664 C C . PHE A 1 87 ? -5.031 18.044 0.845 1.00 92.50 87 PHE A C 1
ATOM 666 O O . PHE A 1 87 ? -4.892 16.923 1.341 1.00 92.50 87 PHE A O 1
ATOM 673 N N . GLU A 1 88 ? -6.197 18.479 0.379 1.00 93.44 88 GLU A N 1
ATOM 674 C CA . GLU A 1 88 ? -7.450 17.739 0.372 1.00 93.44 88 GLU A CA 1
ATOM 675 C C . GLU A 1 88 ? -7.381 16.499 -0.519 1.00 93.44 88 GLU A C 1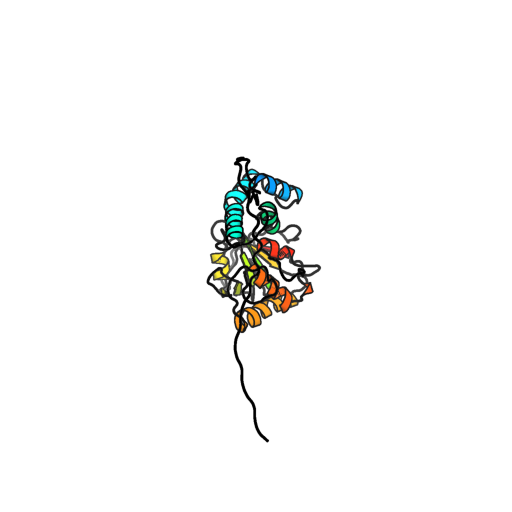
ATOM 677 O O . GLU A 1 88 ? -7.742 15.408 -0.069 1.00 93.44 88 GLU A O 1
ATOM 682 N N . GLU A 1 89 ? -6.862 16.640 -1.742 1.00 91.31 89 GLU A N 1
ATOM 683 C CA . GLU A 1 89 ? -6.634 15.512 -2.652 1.00 91.31 89 GLU A CA 1
ATOM 684 C C . GLU A 1 89 ? -5.637 14.522 -2.051 1.00 91.31 89 GLU A C 1
ATOM 686 O O . GLU A 1 89 ? -5.919 13.323 -1.986 1.00 91.31 89 GLU A O 1
ATOM 691 N N . PHE A 1 90 ? -4.515 15.015 -1.513 1.00 90.12 90 PHE A N 1
ATOM 692 C CA . PHE A 1 90 ? -3.529 14.167 -0.848 1.00 90.12 90 PHE A CA 1
ATOM 693 C C . PHE A 1 90 ? -4.143 13.396 0.329 1.00 90.12 90 PHE A C 1
ATOM 695 O O . PHE A 1 90 ? -3.903 12.193 0.486 1.00 90.12 90 PHE A O 1
ATOM 702 N N . ALA A 1 91 ? -4.945 14.058 1.165 1.00 91.62 91 ALA A N 1
ATOM 703 C CA . ALA A 1 91 ? -5.611 13.412 2.287 1.00 91.62 91 ALA A CA 1
ATOM 704 C C . ALA A 1 91 ? -6.624 12.359 1.804 1.00 91.62 91 ALA A C 1
ATOM 706 O O . ALA A 1 91 ? -6.613 11.234 2.313 1.00 91.62 91 ALA A O 1
ATOM 707 N N . ALA A 1 92 ? -7.437 12.675 0.794 1.00 91.31 92 ALA A N 1
ATOM 708 C CA . ALA A 1 92 ? -8.418 11.760 0.215 1.00 91.31 92 ALA A CA 1
ATOM 709 C C . ALA A 1 92 ? -7.766 10.510 -0.408 1.00 91.31 92 ALA A C 1
ATOM 711 O O . ALA A 1 92 ? -8.208 9.386 -0.144 1.00 91.31 92 ALA A O 1
ATOM 712 N N . ASP A 1 93 ? -6.665 10.679 -1.144 1.00 88.25 93 ASP A N 1
ATOM 713 C CA . ASP A 1 93 ? -5.899 9.588 -1.767 1.00 88.25 93 ASP A CA 1
ATOM 714 C C . ASP A 1 93 ? -5.218 8.664 -0.750 1.00 88.25 93 ASP A C 1
ATOM 716 O O . ASP A 1 93 ? -4.904 7.504 -1.047 1.00 88.25 93 ASP A O 1
ATOM 720 N N . ASN A 1 94 ? -5.004 9.153 0.471 1.00 88.31 94 ASN A N 1
ATOM 721 C CA . ASN A 1 94 ? -4.507 8.372 1.603 1.00 88.31 94 ASN A CA 1
ATOM 722 C C . ASN A 1 94 ? -5.630 7.970 2.576 1.00 88.31 94 ASN A C 1
ATOM 724 O O . ASN A 1 94 ? -5.351 7.550 3.699 1.00 88.31 94 ASN A O 1
ATOM 728 N N . TYR A 1 95 ? -6.896 8.089 2.159 1.00 90.44 95 TYR A N 1
ATOM 729 C CA . TYR A 1 95 ? -8.080 7.808 2.975 1.00 90.44 95 TYR A CA 1
ATOM 730 C C . TYR A 1 95 ? -8.040 8.465 4.358 1.00 90.44 95 TYR A C 1
ATOM 732 O O . TYR A 1 95 ? -8.529 7.892 5.328 1.00 90.44 95 TYR A O 1
ATOM 740 N N . TYR A 1 96 ? -7.463 9.661 4.465 1.00 91.06 96 TYR A N 1
ATOM 741 C CA . TYR A 1 96 ? -7.417 10.445 5.698 1.00 91.06 96 TYR A CA 1
ATOM 742 C C . TYR A 1 96 ? -6.728 9.706 6.870 1.00 91.06 96 TYR A C 1
ATOM 744 O O . TYR A 1 96 ? -7.131 9.848 8.029 1.00 91.06 96 TYR A O 1
ATOM 752 N N . GLU A 1 97 ? -5.716 8.873 6.576 1.00 88.12 97 GLU A N 1
ATOM 753 C CA . GLU A 1 97 ? -5.060 7.954 7.534 1.00 88.12 97 GLU A CA 1
ATOM 754 C C . GLU A 1 97 ? -6.031 6.915 8.138 1.00 88.12 97 GLU A C 1
ATOM 756 O O . GLU A 1 97 ? -5.808 6.369 9.221 1.00 88.12 97 GLU A O 1
ATOM 761 N N . GLN A 1 98 ? -7.132 6.627 7.442 1.00 85.50 98 GLN A N 1
ATOM 762 C CA . GLN A 1 98 ? -8.123 5.627 7.830 1.00 85.50 98 GLN A CA 1
ATOM 763 C C . GLN A 1 98 ? -8.023 4.369 6.964 1.00 85.50 98 GLN A C 1
ATOM 765 O O . GLN A 1 98 ? -7.357 4.301 5.927 1.00 85.50 98 GLN A O 1
ATOM 770 N N . GLU A 1 99 ? -8.707 3.319 7.409 1.00 81.25 99 GLU A N 1
ATOM 771 C CA . GLU A 1 99 ? -8.834 2.108 6.612 1.00 81.25 99 GLU A CA 1
ATOM 772 C C . GLU A 1 99 ? -9.651 2.379 5.340 1.00 81.25 99 GLU A C 1
ATOM 774 O O . GLU A 1 99 ? -10.643 3.105 5.364 1.00 81.25 99 GLU A O 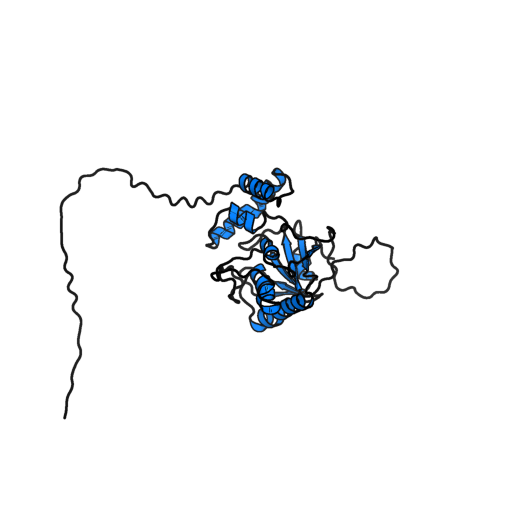1
ATOM 779 N N . ALA A 1 100 ? -9.269 1.751 4.226 1.00 75.25 100 ALA A N 1
ATOM 780 C CA . ALA A 1 100 ? -9.965 1.948 2.962 1.00 75.25 100 ALA A CA 1
ATOM 781 C C . ALA A 1 100 ? -11.453 1.523 3.047 1.00 75.25 100 ALA A C 1
ATOM 783 O O . ALA A 1 100 ? -11.751 0.398 3.481 1.00 75.25 100 ALA A O 1
ATOM 784 N N . PRO A 1 101 ? -12.395 2.367 2.586 1.00 69.75 101 PRO A N 1
ATOM 785 C CA . PRO A 1 101 ? -13.827 2.113 2.716 1.00 69.75 101 PRO A CA 1
ATOM 786 C C . PRO A 1 101 ? -14.297 0.919 1.871 1.00 69.75 101 PRO A C 1
ATOM 788 O O . PRO A 1 101 ? -13.772 0.616 0.798 1.00 69.75 101 PRO A O 1
ATOM 791 N N . GLY A 1 102 ? -15.340 0.229 2.343 1.00 61.91 102 GLY A N 1
ATOM 792 C CA . GLY A 1 102 ? -16.020 -0.830 1.582 1.00 61.91 102 GLY A CA 1
ATOM 793 C C . GLY A 1 102 ? -15.299 -2.184 1.524 1.00 61.91 102 GLY A C 1
ATOM 794 O O . GLY A 1 102 ? -15.780 -3.107 0.856 1.00 61.91 102 GLY A O 1
ATOM 795 N N . LEU A 1 103 ? -14.182 -2.356 2.236 1.00 63.41 103 LEU A N 1
ATOM 796 C CA . LEU A 1 103 ? -13.529 -3.656 2.386 1.00 63.41 103 LEU A CA 1
ATOM 797 C C . LEU A 1 103 ? -14.234 -4.476 3.475 1.00 63.41 103 LEU A C 1
ATOM 799 O O . LEU A 1 103 ? -13.953 -4.352 4.664 1.00 63.41 103 LEU A O 1
ATOM 803 N N . LYS A 1 104 ? -15.162 -5.344 3.047 1.00 52.97 104 LYS A N 1
ATOM 804 C CA . LYS A 1 104 ? -15.842 -6.321 3.914 1.00 52.97 104 LYS A CA 1
ATOM 805 C C . LYS A 1 104 ? -14.802 -7.271 4.522 1.00 52.97 104 LYS A C 1
ATOM 807 O O . LYS A 1 104 ? -14.241 -8.115 3.815 1.00 52.97 104 LYS A O 1
ATOM 812 N N . GLY A 1 105 ? -14.516 -7.116 5.810 1.00 55.12 105 GLY A N 1
ATOM 813 C CA . GLY A 1 105 ? -13.670 -8.028 6.577 1.00 55.12 105 GLY A CA 1
ATOM 814 C C . GLY A 1 105 ? -14.501 -8.878 7.530 1.00 55.12 105 GLY A C 1
ATOM 815 O O . GLY A 1 105 ? -15.446 -8.372 8.128 1.00 55.12 105 GLY A O 1
ATOM 816 N N . ASP A 1 106 ? -14.121 -10.146 7.688 1.00 49.16 106 ASP A N 1
ATOM 817 C CA . ASP A 1 106 ? -14.550 -10.923 8.851 1.00 49.16 106 ASP A CA 1
ATOM 818 C C . ASP A 1 106 ? -13.819 -10.337 10.066 1.00 49.16 106 ASP A C 1
ATOM 820 O O . ASP A 1 106 ? -12.591 -10.274 10.070 1.00 49.16 106 ASP A O 1
ATOM 824 N N . VAL A 1 107 ? -14.585 -9.830 11.032 1.00 49.62 107 VAL A N 1
ATOM 825 C CA . VAL A 1 107 ? -14.224 -9.502 12.426 1.00 49.62 107 VAL A CA 1
ATOM 826 C C . VAL A 1 107 ? -12.733 -9.212 12.706 1.00 49.62 107 VAL A C 1
ATOM 828 O O . VAL A 1 107 ? -11.911 -10.107 12.899 1.00 49.62 107 VAL A O 1
ATOM 831 N N . THR A 1 108 ? -12.427 -7.909 12.761 1.00 48.03 108 THR A N 1
ATOM 832 C CA . THR A 1 108 ? -11.744 -7.116 13.824 1.00 48.03 108 THR A CA 1
ATOM 833 C C . THR A 1 108 ? -10.911 -7.799 14.927 1.00 48.03 108 THR A C 1
ATOM 835 O O . THR A 1 108 ? -10.796 -7.277 16.036 1.00 48.03 108 THR A O 1
ATOM 838 N N . THR A 1 109 ? -10.245 -8.922 14.675 1.00 57.97 109 THR A N 1
ATOM 839 C CA . THR A 1 109 ? -9.307 -9.471 15.659 1.00 57.97 109 THR A CA 1
ATOM 840 C C . THR A 1 109 ? -7.960 -8.758 15.551 1.00 57.97 109 THR A C 1
ATOM 842 O O . THR A 1 109 ? -7.216 -8.913 14.581 1.00 57.97 109 THR A O 1
ATOM 845 N N . ASN A 1 110 ? -7.636 -7.967 16.580 1.00 67.06 110 ASN A N 1
ATOM 846 C CA . ASN A 1 110 ? -6.246 -7.657 16.894 1.00 67.06 110 ASN A CA 1
ATOM 847 C C . ASN A 1 110 ? -5.542 -8.990 17.159 1.00 67.06 110 ASN A C 1
ATOM 849 O O . ASN A 1 110 ? -5.900 -9.702 18.106 1.00 67.06 110 ASN A O 1
ATOM 853 N N . VAL A 1 111 ? -4.583 -9.338 16.307 1.00 72.31 111 VAL A N 1
ATOM 854 C CA . VAL A 1 111 ? -3.833 -10.591 16.406 1.00 72.31 111 VAL A CA 1
ATOM 855 C C . VAL A 1 111 ? -2.344 -10.321 16.526 1.00 72.31 111 VAL A C 1
ATOM 857 O O . VAL A 1 111 ? -1.811 -9.336 16.013 1.00 72.31 111 VAL A O 1
ATOM 860 N N . THR A 1 112 ? -1.659 -11.247 17.182 1.00 74.06 112 THR A N 1
ATOM 861 C CA . THR A 1 112 ? -0.204 -11.317 17.169 1.00 74.06 112 THR A CA 1
ATOM 862 C C . THR A 1 112 ? 0.234 -12.195 15.998 1.00 74.06 112 THR A C 1
ATOM 864 O O . THR A 1 112 ? -0.291 -13.293 15.789 1.00 74.06 112 THR A O 1
ATOM 867 N N . ALA A 1 113 ? 1.198 -11.722 15.212 1.00 68.38 113 ALA A N 1
ATOM 868 C CA . ALA A 1 113 ? 1.885 -12.574 14.252 1.00 68.38 113 ALA A CA 1
ATOM 869 C C . ALA A 1 113 ? 2.890 -13.464 14.999 1.00 68.38 113 ALA A C 1
ATOM 871 O O . ALA A 1 113 ? 3.731 -12.955 15.730 1.00 68.38 113 ALA A O 1
ATOM 872 N N . MET A 1 114 ? 2.788 -14.782 14.812 1.00 72.44 114 MET A N 1
ATOM 873 C CA . MET A 1 114 ? 3.675 -15.761 15.452 1.00 72.44 114 MET A CA 1
ATOM 874 C C . MET A 1 114 ? 4.774 -16.236 14.494 1.00 72.44 114 MET A C 1
ATOM 876 O O . MET A 1 114 ? 4.546 -16.308 13.271 1.00 72.44 114 MET A O 1
ATOM 880 N N . GLY A 1 115 ? 5.939 -16.569 15.054 1.00 56.28 115 GLY A N 1
ATOM 881 C CA . GLY A 1 115 ? 7.011 -17.294 14.363 1.00 56.28 115 GLY A CA 1
ATOM 882 C C . GLY A 1 115 ? 6.650 -18.734 13.985 1.00 56.28 115 GLY A C 1
ATOM 883 O O . GLY A 1 115 ? 5.550 -19.194 14.287 1.00 56.28 115 GLY A O 1
ATOM 884 N N . PRO A 1 116 ? 7.536 -19.445 13.263 1.00 49.59 116 PRO A N 1
ATOM 885 C CA . PRO A 1 116 ? 7.361 -20.878 13.051 1.00 49.59 116 PRO A CA 1
ATOM 886 C C . PRO A 1 116 ? 7.337 -21.578 14.417 1.00 49.59 116 PRO A C 1
ATOM 888 O O . PRO A 1 116 ? 8.269 -21.408 15.200 1.00 49.59 116 PRO A O 1
ATOM 891 N N . GLU A 1 117 ? 6.265 -22.316 14.713 1.00 47.28 117 GLU A N 1
ATOM 892 C CA . GLU A 1 117 ? 6.167 -23.122 15.933 1.00 47.28 117 GLU A CA 1
ATOM 893 C C . GLU A 1 117 ? 7.343 -24.103 15.979 1.00 47.28 117 GLU A C 1
ATOM 895 O O . GLU A 1 117 ? 7.556 -24.878 15.042 1.00 47.28 117 GLU A O 1
ATOM 900 N N . SER A 1 118 ? 8.124 -24.066 17.059 1.00 31.42 118 SER A N 1
ATOM 901 C CA . SER A 1 118 ? 8.954 -25.207 17.414 1.00 31.42 118 SER A CA 1
ATOM 902 C C . SER A 1 118 ? 8.009 -26.302 17.899 1.00 31.42 118 SER A C 1
ATOM 904 O O . SER A 1 118 ? 7.235 -26.116 18.836 1.00 31.42 118 SER A O 1
ATOM 906 N N . THR A 1 119 ? 8.041 -27.451 17.237 1.00 31.86 119 THR A N 1
ATOM 907 C CA . THR A 1 119 ? 7.359 -28.665 17.679 1.00 31.86 119 THR A CA 1
ATOM 908 C C . THR A 1 119 ? 7.974 -29.119 19.001 1.00 31.86 119 THR A C 1
ATOM 910 O O . THR A 1 119 ? 8.933 -29.888 19.020 1.00 31.86 119 THR A O 1
ATOM 913 N N . LYS A 1 120 ? 7.461 -28.621 20.123 1.00 34.59 120 LYS A N 1
ATOM 914 C CA . LYS A 1 120 ? 7.647 -29.257 21.425 1.00 34.59 120 LYS A CA 1
ATOM 915 C C . LYS A 1 120 ? 6.269 -29.625 21.951 1.00 34.59 120 LYS A C 1
ATOM 917 O O . LYS A 1 120 ? 5.525 -28.766 22.409 1.00 34.59 120 LYS A O 1
ATOM 922 N N . SER A 1 121 ? 5.936 -30.910 21.823 1.00 39.91 121 SER A N 1
ATOM 923 C CA . SER A 1 121 ? 4.806 -31.529 22.512 1.00 39.91 121 SER A CA 1
ATOM 924 C C . SER A 1 121 ? 4.939 -31.266 24.009 1.00 39.91 121 SER A C 1
ATOM 926 O O . SER A 1 121 ? 5.914 -31.684 24.627 1.00 39.91 121 SER A O 1
ATOM 928 N N . GLY A 1 122 ? 3.970 -30.560 24.579 1.00 34.34 122 GLY A N 1
ATOM 929 C CA . GLY A 1 122 ? 3.917 -30.264 26.003 1.00 34.34 122 GLY A CA 1
ATOM 930 C C . GLY A 1 122 ? 2.575 -29.635 26.353 1.00 34.34 122 GLY A C 1
ATOM 931 O O . GLY A 1 122 ? 2.316 -28.502 25.970 1.00 34.34 122 GLY A O 1
ATOM 932 N N . VAL A 1 123 ? 1.735 -30.438 27.010 1.00 34.41 123 VAL A N 1
ATOM 933 C CA . VAL A 1 123 ? 0.482 -30.151 27.736 1.00 34.41 123 VAL A CA 1
ATOM 934 C C . VAL A 1 123 ? -0.057 -28.714 27.613 1.00 34.41 123 VAL A C 1
ATOM 936 O O . VAL A 1 123 ? 0.486 -27.765 28.172 1.00 34.41 123 VAL A O 1
ATOM 939 N N . HIS A 1 124 ? -1.185 -28.580 26.912 1.00 35.81 124 HIS A N 1
ATOM 940 C CA . HIS A 1 124 ? -1.911 -27.325 26.715 1.00 35.81 124 HIS A CA 1
ATOM 941 C C . HIS A 1 124 ? -2.602 -26.845 28.006 1.00 35.81 124 HIS A C 1
ATOM 943 O O . HIS A 1 124 ? -3.487 -27.546 28.497 1.00 35.81 124 HIS A O 1
ATOM 949 N N . PRO A 1 125 ? -2.345 -25.619 28.503 1.00 36.47 125 PRO A N 1
ATOM 950 C CA . PRO A 1 125 ? -3.372 -24.891 29.225 1.00 36.47 125 PRO A CA 1
ATOM 951 C C . PRO A 1 125 ? -4.378 -24.344 28.205 1.00 36.47 125 PRO A C 1
ATOM 953 O O . PRO A 1 125 ? -4.005 -23.783 27.170 1.00 36.47 125 PRO A O 1
ATOM 956 N N . MET A 1 126 ? -5.664 -24.530 28.490 1.00 38.81 126 MET A N 1
ATOM 957 C CA . MET A 1 126 ? -6.787 -24.082 27.669 1.00 38.81 126 MET A CA 1
ATOM 958 C C . MET A 1 126 ? -6.844 -22.544 27.640 1.00 38.81 126 MET A C 1
ATOM 960 O O . MET A 1 126 ? -7.503 -21.904 28.451 1.00 38.81 126 MET A O 1
ATOM 964 N N . MET A 1 127 ? -6.098 -21.940 26.714 1.00 39.50 127 MET A N 1
ATOM 965 C CA . MET A 1 127 ? -6.144 -20.513 26.394 1.00 39.50 127 MET A CA 1
ATOM 966 C C . MET A 1 127 ? -7.181 -20.294 25.288 1.00 39.50 127 MET A C 1
ATOM 968 O O . MET A 1 127 ? -7.046 -20.852 24.200 1.00 39.50 127 MET A O 1
ATOM 972 N N . ASN A 1 128 ? -8.202 -19.471 25.554 1.00 35.81 128 ASN A N 1
ATOM 973 C CA . ASN A 1 128 ? -9.223 -19.068 24.580 1.00 35.81 128 ASN A CA 1
ATOM 974 C C . ASN A 1 128 ? -8.582 -18.657 23.238 1.00 35.81 128 ASN A C 1
ATOM 976 O O . ASN A 1 128 ? -7.884 -17.644 23.135 1.00 35.81 128 ASN A O 1
ATOM 980 N N . GLY A 1 129 ? -8.805 -19.479 22.209 1.00 39.72 129 GLY A N 1
ATOM 981 C CA . GLY A 1 129 ? -8.076 -19.456 20.945 1.00 39.72 129 GLY A CA 1
ATOM 982 C C . GLY A 1 129 ? -8.334 -18.216 20.091 1.00 39.72 129 GLY A C 1
ATOM 983 O O . GLY A 1 129 ? -9.248 -18.190 19.272 1.00 39.72 129 GLY A O 1
ATOM 984 N N . LYS A 1 130 ? -7.449 -17.218 20.176 1.00 49.03 130 LYS A N 1
ATOM 985 C CA . LYS A 1 130 ? -7.189 -16.312 19.048 1.00 49.03 130 LYS A CA 1
ATOM 986 C C . LYS A 1 130 ? -6.131 -16.962 18.164 1.00 49.03 130 LYS A C 1
ATOM 988 O O . LYS A 1 130 ? -4.942 -16.885 18.459 1.00 49.03 130 LYS A O 1
ATOM 993 N N . THR A 1 131 ? -6.548 -17.620 17.085 1.00 55.66 131 THR A N 1
ATOM 994 C CA . THR A 1 131 ? -5.605 -18.187 16.112 1.00 55.66 131 THR A CA 1
ATOM 995 C C . THR A 1 131 ? -4.750 -17.062 15.526 1.00 55.66 131 THR A C 1
ATOM 997 O O . THR A 1 131 ? -5.285 -16.149 14.893 1.00 55.66 131 THR A O 1
ATOM 1000 N N . GLY A 1 132 ? -3.435 -17.103 15.750 1.00 73.81 132 GLY A N 1
ATOM 1001 C CA . GLY A 1 132 ? -2.500 -16.108 15.225 1.00 73.81 132 GLY A CA 1
ATOM 1002 C C . GLY A 1 132 ? -2.550 -15.991 13.697 1.00 73.81 132 GLY A C 1
ATOM 1003 O O . GLY A 1 132 ? -3.023 -16.884 12.987 1.00 73.81 132 GLY A O 1
ATOM 1004 N N . TYR A 1 133 ? -2.036 -14.880 13.166 1.00 87.38 133 TYR A N 1
ATOM 1005 C CA . TYR A 1 133 ? -2.041 -14.635 11.723 1.00 87.38 133 TYR A CA 1
ATOM 1006 C C . TYR A 1 133 ? -1.213 -15.683 10.947 1.00 87.38 133 TYR A C 1
ATOM 1008 O O . TYR A 1 133 ? 0.028 -15.723 11.015 1.00 87.38 133 TYR A O 1
ATOM 1016 N N . LYS A 1 134 ? -1.917 -16.493 10.141 1.00 89.69 134 LYS A N 1
ATOM 1017 C CA . LYS A 1 134 ? -1.351 -17.456 9.181 1.00 89.69 134 LYS A CA 1
ATOM 1018 C C . LYS A 1 134 ? -1.144 -16.793 7.813 1.00 89.69 134 LYS A C 1
ATOM 1020 O O . LYS A 1 134 ? -2.054 -16.763 6.977 1.00 89.69 134 LYS A O 1
ATOM 1025 N N . MET A 1 135 ? 0.064 -16.269 7.610 1.00 94.25 135 MET A N 1
ATOM 1026 C CA . MET A 1 135 ? 0.502 -15.622 6.369 1.00 94.25 135 MET A CA 1
ATOM 1027 C C . MET A 1 135 ? 0.501 -16.599 5.190 1.00 94.25 135 MET A C 1
ATOM 1029 O O . MET A 1 135 ? 0.929 -17.749 5.325 1.00 94.25 135 MET A O 1
ATOM 1033 N N . LYS A 1 136 ? 0.015 -16.141 4.038 1.00 97.19 136 LYS A N 1
ATOM 1034 C CA . LYS A 1 136 ? -0.016 -16.877 2.771 1.00 97.19 136 LYS A CA 1
ATOM 1035 C C . LYS A 1 136 ? 0.598 -16.026 1.665 1.00 97.19 136 LYS A C 1
ATOM 1037 O O . LYS A 1 136 ? 0.520 -14.803 1.691 1.00 97.19 136 LYS A O 1
ATOM 1042 N N . ALA A 1 137 ? 1.174 -16.701 0.673 1.00 98.50 137 ALA A N 1
ATOM 1043 C CA . ALA A 1 137 ? 1.655 -16.047 -0.536 1.00 98.50 137 ALA A CA 1
ATOM 1044 C C . ALA A 1 137 ? 0.522 -15.241 -1.195 1.00 98.50 137 ALA A C 1
ATOM 1046 O O . ALA A 1 137 ? -0.581 -15.760 -1.388 1.00 98.50 137 ALA A O 1
ATOM 1047 N N . GLY A 1 138 ? 0.811 -13.982 -1.510 1.00 98.44 138 GLY A N 1
ATOM 1048 C CA . GLY A 1 138 ? -0.133 -13.023 -2.068 1.00 98.44 138 GLY A CA 1
ATOM 1049 C C . GLY A 1 138 ? -0.861 -12.175 -1.025 1.00 98.44 138 GLY A C 1
ATOM 1050 O O . GLY A 1 138 ? -1.562 -11.248 -1.415 1.00 98.44 138 GLY A O 1
ATOM 1051 N N . ASP A 1 139 ? -0.710 -12.412 0.281 1.00 98.50 139 ASP A N 1
ATOM 1052 C CA . ASP A 1 139 ? -1.266 -11.469 1.258 1.00 98.50 139 ASP A CA 1
ATOM 1053 C C . ASP A 1 139 ? -0.679 -10.069 1.035 1.00 98.50 139 ASP A C 1
ATOM 1055 O O . ASP A 1 139 ? 0.539 -9.898 0.931 1.00 98.50 139 ASP A O 1
ATOM 1059 N N . ILE A 1 140 ? -1.566 -9.080 0.948 1.00 98.44 140 ILE A N 1
ATOM 1060 C CA . ILE A 1 140 ? -1.231 -7.665 0.808 1.00 98.44 140 ILE A CA 1
ATOM 1061 C C . ILE A 1 140 ? -1.147 -7.093 2.220 1.00 98.44 140 ILE A C 1
ATOM 1063 O O . ILE A 1 140 ? -2.097 -7.199 3.002 1.00 98.44 140 ILE A O 1
ATOM 1067 N N . LEU A 1 141 ? -0.003 -6.509 2.553 1.00 97.50 141 LEU A N 1
ATOM 1068 C CA . LEU A 1 141 ? 0.300 -5.982 3.878 1.00 97.50 141 LEU A CA 1
ATOM 1069 C C . LEU A 1 141 ? 0.370 -4.462 3.779 1.00 97.50 141 LEU A C 1
ATOM 1071 O O . LEU A 1 141 ? 1.220 -3.952 3.054 1.00 97.50 141 LEU A O 1
ATOM 1075 N N . VAL A 1 142 ? -0.499 -3.749 4.494 1.00 95.44 142 VAL A N 1
ATOM 1076 C CA . VAL A 1 142 ? -0.498 -2.278 4.535 1.00 95.44 142 VAL A CA 1
ATOM 1077 C C . VAL A 1 142 ? -0.214 -1.820 5.959 1.00 95.44 142 VAL A C 1
ATOM 1079 O O . VAL A 1 142 ? -0.901 -2.225 6.896 1.00 95.44 142 VAL A O 1
ATOM 1082 N N . VAL A 1 143 ? 0.820 -1.006 6.125 1.00 93.19 143 VAL A N 1
ATOM 1083 C CA . VAL A 1 143 ? 1.281 -0.483 7.412 1.00 93.19 143 VAL A CA 1
ATOM 1084 C C . VAL A 1 143 ? 0.658 0.887 7.659 1.00 93.19 143 VAL A C 1
ATOM 1086 O O . VAL A 1 143 ? 0.692 1.759 6.788 1.00 93.19 143 VAL A O 1
ATOM 1089 N N . TYR A 1 144 ? 0.141 1.071 8.867 1.00 89.62 144 TYR A N 1
ATOM 1090 C CA . TYR A 1 144 ? -0.497 2.290 9.359 1.00 89.62 144 TYR A CA 1
ATOM 1091 C C . TYR A 1 144 ? 0.187 2.777 10.634 1.00 89.62 144 TYR A C 1
ATOM 1093 O O . TYR A 1 144 ? 0.873 2.001 11.311 1.00 89.62 144 TYR A O 1
ATOM 1101 N N . GLY A 1 145 ? -0.017 4.051 10.984 1.00 79.88 145 GLY A N 1
ATOM 1102 C CA . GLY A 1 145 ? 0.478 4.608 12.246 1.00 79.88 145 GLY A CA 1
ATOM 1103 C C . GLY A 1 145 ? 2.006 4.666 12.340 1.00 79.88 145 GLY A C 1
ATOM 1104 O O . GLY A 1 145 ? 2.558 4.627 13.442 1.00 79.88 145 GLY A O 1
ATOM 1105 N N . ARG A 1 146 ? 2.698 4.705 11.195 1.00 74.81 146 ARG A N 1
ATOM 1106 C CA . ARG A 1 146 ? 4.146 4.915 11.088 1.00 74.81 146 ARG A CA 1
ATOM 1107 C C . ARG A 1 146 ? 4.394 6.276 10.442 1.00 74.81 146 ARG A C 1
ATOM 1109 O O . ARG A 1 146 ? 3.876 6.536 9.360 1.00 74.81 146 ARG A O 1
ATOM 1116 N N . SER A 1 147 ? 5.242 7.101 11.063 1.00 58.41 147 SER A N 1
ATOM 1117 C CA . SER A 1 147 ? 5.808 8.270 10.380 1.00 58.41 147 SER A CA 1
ATOM 1118 C C . SER A 1 147 ? 6.677 7.778 9.223 1.00 58.41 147 SER A C 1
ATOM 1120 O O . SER A 1 147 ? 7.615 6.998 9.415 1.00 58.41 147 SER A O 1
ATOM 1122 N N . SER A 1 148 ? 6.297 8.145 8.006 1.00 56.69 148 SER A N 1
ATOM 1123 C CA . SER A 1 148 ? 6.982 7.700 6.802 1.00 56.69 148 SER A CA 1
ATOM 1124 C C . SER A 1 148 ? 8.276 8.482 6.612 1.00 56.69 148 SER A C 1
ATOM 1126 O O . SER A 1 148 ? 8.264 9.708 6.598 1.00 56.69 148 SER A O 1
ATOM 1128 N N . SER A 1 149 ? 9.387 7.774 6.401 1.00 53.44 149 SER A N 1
ATOM 1129 C CA . SER A 1 149 ? 10.630 8.351 5.872 1.00 53.44 149 SER A CA 1
ATOM 1130 C C . SER A 1 149 ? 10.574 8.549 4.347 1.00 53.44 149 SER A C 1
ATOM 1132 O O . SER A 1 149 ? 11.604 8.739 3.712 1.00 53.44 149 SER A O 1
ATOM 1134 N N . SER A 1 150 ? 9.383 8.437 3.748 1.00 58.50 150 SER A N 1
ATOM 1135 C CA . SER A 1 150 ? 9.116 8.623 2.320 1.00 58.50 150 SER A CA 1
ATOM 1136 C C . SER A 1 150 ? 7.954 9.603 2.098 1.00 58.50 150 SER A C 1
ATOM 1138 O O . SER A 1 150 ? 7.354 10.096 3.059 1.00 58.50 150 SER A O 1
ATOM 1140 N N . HIS A 1 151 ? 7.648 9.888 0.829 1.00 66.38 151 HIS A N 1
ATOM 1141 C CA . HIS A 1 151 ? 6.677 10.906 0.404 1.00 66.38 151 HIS A CA 1
ATOM 1142 C C . HIS A 1 151 ? 5.202 10.539 0.669 1.00 66.38 151 HIS A C 1
ATOM 1144 O O . HIS A 1 151 ? 4.351 11.416 0.631 1.00 66.38 151 HIS A O 1
ATOM 1150 N N . PHE A 1 152 ? 4.882 9.275 0.987 1.00 76.81 152 PHE A N 1
ATOM 1151 C CA . PHE A 1 152 ? 3.506 8.838 1.282 1.00 76.81 152 PHE A CA 1
ATOM 1152 C C . PHE A 1 152 ? 3.333 8.333 2.699 1.00 76.81 152 PHE A C 1
ATOM 1154 O O . PHE A 1 152 ? 4.277 7.819 3.303 1.00 76.81 152 PHE A O 1
ATOM 1161 N N . ILE A 1 153 ? 2.104 8.422 3.203 1.00 82.81 153 ILE A N 1
ATOM 1162 C CA . ILE A 1 153 ? 1.762 7.881 4.510 1.00 82.81 153 ILE A CA 1
ATOM 1163 C C . ILE A 1 153 ? 1.663 6.354 4.431 1.00 82.81 153 ILE A C 1
ATOM 1165 O O . ILE A 1 153 ? 1.154 5.775 3.469 1.00 82.81 153 ILE A O 1
ATOM 1169 N N . GLY A 1 154 ? 2.206 5.692 5.451 1.00 88.62 154 GLY A N 1
ATOM 1170 C CA . GLY A 1 154 ? 2.206 4.242 5.549 1.00 88.62 154 GLY A CA 1
ATOM 1171 C C . GLY A 1 154 ? 3.241 3.541 4.673 1.00 88.62 154 GLY A C 1
ATOM 1172 O O . GLY A 1 154 ? 4.242 4.105 4.231 1.00 88.62 154 GLY A O 1
ATOM 1173 N N . HIS A 1 155 ? 3.028 2.242 4.490 1.00 93.62 155 HIS A N 1
ATOM 1174 C CA . HIS A 1 155 ? 3.901 1.374 3.708 1.00 93.62 155 HIS A CA 1
ATOM 1175 C C . HIS A 1 155 ? 3.113 0.169 3.191 1.00 93.62 155 HIS A C 1
ATOM 1177 O O . HIS A 1 155 ? 2.124 -0.229 3.803 1.00 93.62 155 HIS A O 1
ATOM 1183 N N . ALA A 1 156 ? 3.544 -0.428 2.081 1.00 95.81 156 ALA A N 1
ATOM 1184 C CA . ALA A 1 156 ? 2.902 -1.607 1.519 1.00 95.81 156 ALA A CA 1
ATOM 1185 C C . ALA A 1 156 ? 3.912 -2.689 1.126 1.00 95.81 156 ALA A C 1
ATOM 1187 O O . ALA A 1 156 ? 4.982 -2.400 0.594 1.00 95.81 156 ALA A O 1
ATOM 1188 N N . ALA A 1 157 ? 3.539 -3.943 1.355 1.00 98.12 157 ALA A N 1
ATOM 1189 C CA . ALA A 1 157 ? 4.359 -5.106 1.052 1.00 98.12 157 ALA A CA 1
ATOM 1190 C C . ALA A 1 157 ? 3.499 -6.296 0.601 1.00 98.12 157 ALA A C 1
ATOM 1192 O O . ALA A 1 157 ? 2.278 -6.313 0.795 1.00 98.12 157 ALA A O 1
ATOM 1193 N N . ILE A 1 158 ? 4.140 -7.305 0.012 1.00 98.75 158 ILE A N 1
ATOM 1194 C CA . ILE A 1 158 ? 3.495 -8.556 -0.406 1.00 98.75 158 ILE A CA 1
ATOM 1195 C C . ILE A 1 158 ? 4.160 -9.750 0.276 1.00 98.75 158 ILE A C 1
ATOM 1197 O O . ILE A 1 158 ? 5.382 -9.905 0.256 1.00 98.75 158 ILE A O 1
ATOM 1201 N N . ALA A 1 159 ? 3.363 -10.631 0.874 1.00 98.75 159 ALA A N 1
ATOM 1202 C CA . ALA A 1 159 ? 3.866 -11.903 1.374 1.00 98.75 159 ALA A CA 1
ATOM 1203 C C . ALA A 1 159 ? 4.204 -12.836 0.201 1.00 98.75 159 ALA A C 1
ATOM 1205 O O . ALA A 1 159 ? 3.349 -13.121 -0.639 1.00 98.75 159 ALA A O 1
ATOM 1206 N N . THR A 1 160 ? 5.427 -13.363 0.150 1.00 98.06 160 THR A N 1
ATOM 1207 C CA . THR A 1 160 ? 5.831 -14.352 -0.869 1.00 98.06 160 THR A CA 1
ATOM 1208 C C . THR A 1 160 ? 5.565 -15.786 -0.433 1.00 98.06 160 THR A C 1
ATOM 1210 O O . THR A 1 160 ? 5.447 -16.685 -1.260 1.00 98.06 160 THR A O 1
ATOM 1213 N N . SER A 1 161 ? 5.464 -16.015 0.874 1.00 97.50 161 SER A N 1
ATOM 1214 C CA . SER A 1 161 ? 5.237 -17.326 1.483 1.00 97.50 161 SER A CA 1
ATOM 1215 C C . SER A 1 161 ? 4.664 -17.162 2.893 1.00 97.50 161 SER A C 1
ATOM 1217 O O . SER A 1 161 ? 4.369 -16.054 3.329 1.00 97.50 161 SER A O 1
ATOM 1219 N N . SER A 1 162 ? 4.548 -18.251 3.655 1.00 96.00 162 SER A N 1
ATOM 1220 C CA . SER A 1 162 ? 4.234 -18.177 5.089 1.00 96.00 162 SER A CA 1
ATOM 1221 C C . SER A 1 162 ? 5.373 -17.606 5.944 1.00 96.00 162 SER A C 1
ATOM 1223 O O . SER A 1 162 ? 5.152 -17.292 7.115 1.00 96.00 162 SER A O 1
ATOM 1225 N N . LYS A 1 163 ? 6.580 -17.465 5.379 1.00 96.50 163 LYS A N 1
ATOM 1226 C CA . LYS A 1 163 ? 7.809 -17.117 6.109 1.00 96.50 163 LYS A CA 1
ATOM 1227 C C . LYS A 1 163 ? 8.452 -15.811 5.665 1.00 96.50 163 LYS A C 1
ATOM 1229 O O . LYS A 1 163 ? 9.250 -15.277 6.429 1.00 96.50 163 LYS A O 1
ATOM 1234 N N . TYR A 1 164 ? 8.118 -15.299 4.484 1.00 98.12 164 TYR A N 1
ATOM 1235 C CA . TYR A 1 164 ? 8.813 -14.156 3.903 1.00 98.12 164 TYR A CA 1
ATOM 1236 C C . TYR A 1 164 ? 7.878 -13.125 3.274 1.00 98.12 164 TYR A C 1
ATOM 1238 O O . TYR A 1 164 ? 6.780 -13.447 2.810 1.00 98.12 164 TYR A O 1
ATOM 1246 N N . VAL A 1 165 ? 8.355 -11.884 3.276 1.00 98.62 165 VAL A N 1
ATOM 1247 C CA . VAL A 1 165 ? 7.689 -10.685 2.771 1.00 98.62 165 VAL A CA 1
ATOM 1248 C C . VAL A 1 165 ? 8.654 -9.947 1.845 1.00 98.62 165 VAL A C 1
ATOM 1250 O O . VAL A 1 165 ? 9.825 -9.783 2.186 1.00 98.62 165 VAL A O 1
ATOM 1253 N N . LEU A 1 166 ? 8.164 -9.512 0.684 1.00 98.31 166 LEU A N 1
ATOM 1254 C CA . LEU A 1 166 ? 8.866 -8.601 -0.219 1.00 98.31 166 LEU A CA 1
ATOM 1255 C C . LEU A 1 166 ? 8.332 -7.180 -0.054 1.00 98.31 166 LEU A C 1
ATOM 1257 O O . LEU A 1 166 ? 7.117 -6.962 -0.079 1.00 98.31 166 LEU A O 1
ATOM 1261 N N . GLU A 1 167 ? 9.246 -6.222 0.055 1.00 96.44 167 GLU A N 1
ATOM 1262 C CA . GLU A 1 167 ? 8.931 -4.799 0.158 1.00 96.44 167 GLU A CA 1
ATOM 1263 C C . GLU A 1 167 ? 9.972 -3.931 -0.568 1.00 96.44 167 GLU A C 1
ATOM 1265 O O . GLU A 1 167 ? 11.068 -4.380 -0.908 1.00 96.44 167 GLU A O 1
ATOM 1270 N N . MET A 1 168 ? 9.623 -2.663 -0.783 1.00 95.25 168 MET A N 1
ATOM 1271 C CA . MET A 1 168 ? 10.576 -1.612 -1.143 1.00 95.25 168 MET A CA 1
ATOM 1272 C C . MET A 1 168 ? 10.836 -0.772 0.110 1.00 95.25 168 MET A C 1
ATOM 1274 O O . MET A 1 168 ? 9.944 -0.040 0.537 1.00 95.25 168 MET A O 1
ATOM 1278 N N . THR A 1 169 ? 12.022 -0.886 0.709 1.00 88.62 169 THR A N 1
ATOM 1279 C CA . THR A 1 169 ? 12.293 -0.433 2.090 1.00 88.62 169 THR A CA 1
ATOM 1280 C C . THR A 1 169 ? 12.432 1.081 2.271 1.00 88.62 169 THR A C 1
ATOM 1282 O O . THR A 1 169 ? 12.312 1.558 3.399 1.00 88.62 169 THR A O 1
ATOM 1285 N N . GLY A 1 170 ? 12.629 1.845 1.196 1.00 86.62 170 GLY A N 1
ATOM 1286 C CA . GLY A 1 170 ? 12.705 3.308 1.236 1.00 86.62 170 GLY A CA 1
ATOM 1287 C C . GLY A 1 170 ? 13.826 3.880 0.365 1.00 86.62 170 GLY A C 1
ATOM 1288 O O . GLY A 1 170 ? 14.553 3.109 -0.268 1.00 86.62 170 GLY A O 1
ATOM 1289 N N . PRO A 1 171 ? 13.972 5.219 0.331 1.00 84.81 171 PRO A N 1
ATOM 1290 C CA . PRO A 1 171 ? 15.027 5.903 -0.418 1.00 84.81 171 PRO A CA 1
ATOM 1291 C C . PRO A 1 171 ? 16.423 5.338 -0.124 1.00 84.81 171 PRO A C 1
ATOM 1293 O O . PRO A 1 171 ? 16.716 4.960 1.006 1.00 84.81 171 PRO A O 1
ATOM 1296 N N . GLY A 1 172 ? 17.277 5.258 -1.148 1.00 85.50 172 GLY A N 1
ATOM 1297 C CA . GLY A 1 172 ? 18.631 4.695 -1.029 1.00 85.50 172 GLY A CA 1
ATOM 1298 C C . GLY A 1 172 ? 18.697 3.162 -0.995 1.00 85.50 172 GLY A C 1
ATOM 1299 O O . GLY A 1 172 ? 19.788 2.595 -0.974 1.00 85.50 172 GLY A O 1
ATOM 1300 N N . HIS A 1 173 ? 17.555 2.472 -1.038 1.00 90.62 173 HIS A N 1
ATOM 1301 C CA . HIS A 1 173 ? 17.490 1.013 -1.041 1.00 90.62 173 HIS A CA 1
ATOM 1302 C C . HIS A 1 173 ? 16.905 0.445 -2.345 1.00 90.62 173 HIS A C 1
ATOM 1304 O O . HIS A 1 173 ? 16.377 1.156 -3.201 1.00 90.62 173 HIS A O 1
ATOM 1310 N N . LYS A 1 174 ? 17.006 -0.878 -2.495 1.00 95.31 174 LYS A N 1
ATOM 1311 C CA . LYS A 1 174 ? 16.361 -1.675 -3.550 1.00 95.31 174 LYS A CA 1
ATOM 1312 C C . LYS A 1 174 ? 15.267 -2.555 -2.937 1.00 95.31 174 LYS A C 1
ATOM 1314 O O . LYS A 1 174 ? 15.099 -2.577 -1.720 1.00 95.31 174 LYS A O 1
ATOM 1319 N N . SER A 1 175 ? 14.539 -3.305 -3.765 1.00 95.50 175 SER A N 1
ATOM 1320 C CA . SER A 1 175 ? 13.611 -4.334 -3.267 1.00 95.50 175 SER A CA 1
ATOM 1321 C C . SER A 1 175 ? 14.316 -5.322 -2.331 1.00 95.50 175 SER A C 1
ATOM 1323 O O . SER A 1 175 ? 15.371 -5.855 -2.701 1.00 95.50 175 SER A O 1
ATOM 1325 N N . ASP A 1 176 ? 13.706 -5.628 -1.187 1.00 96.06 176 ASP A N 1
ATOM 1326 C CA . ASP A 1 176 ? 14.268 -6.527 -0.177 1.00 96.06 176 ASP A CA 1
ATOM 1327 C C . ASP A 1 176 ? 13.277 -7.625 0.245 1.00 96.06 176 ASP A C 1
ATOM 1329 O O . ASP A 1 176 ? 12.058 -7.480 0.110 1.00 96.06 176 ASP A O 1
ATOM 1333 N N . HIS A 1 177 ? 13.815 -8.748 0.726 1.00 97.44 177 HIS A N 1
ATOM 1334 C CA . HIS A 1 177 ? 13.095 -9.972 1.066 1.00 97.44 177 HIS A CA 1
ATOM 1335 C C . HIS A 1 177 ? 13.335 -10.344 2.528 1.00 97.44 177 HIS A C 1
ATOM 1337 O O . HIS A 1 177 ? 14.299 -11.025 2.883 1.00 97.44 177 HIS A O 1
ATOM 1343 N N . HIS A 1 178 ? 12.430 -9.905 3.394 1.00 96.56 178 HIS A N 1
ATOM 1344 C CA . HIS A 1 178 ? 12.562 -10.087 4.830 1.00 96.56 178 HIS A CA 1
ATOM 1345 C C . HIS A 1 178 ? 11.822 -11.318 5.328 1.00 96.56 178 HIS A C 1
ATOM 1347 O O . HIS A 1 178 ? 10.804 -11.742 4.778 1.00 96.56 178 HIS A O 1
ATOM 1353 N N . THR A 1 179 ? 12.297 -11.860 6.446 1.00 96.94 179 THR A N 1
ATOM 1354 C CA . THR A 1 179 ? 11.515 -12.828 7.214 1.00 96.94 179 THR A CA 1
ATOM 1355 C C . THR A 1 179 ? 10.241 -12.168 7.751 1.00 96.94 179 THR A C 1
ATOM 1357 O O . THR A 1 179 ? 10.214 -10.971 8.052 1.00 96.94 179 THR A O 1
ATOM 1360 N N . LYS A 1 180 ? 9.192 -12.973 7.947 1.00 94.88 180 LYS A N 1
ATOM 1361 C CA . LYS A 1 180 ? 7.947 -12.585 8.629 1.00 94.88 180 LYS A CA 1
ATOM 1362 C C . LYS A 1 180 ? 8.258 -11.884 9.956 1.00 94.88 180 LYS A C 1
ATOM 1364 O O . LYS A 1 180 ? 7.695 -10.834 10.242 1.00 94.88 180 LYS A O 1
ATOM 1369 N N . ALA A 1 181 ? 9.193 -12.442 10.727 1.00 93.62 181 ALA A N 1
ATOM 1370 C CA . ALA A 1 181 ? 9.635 -11.881 11.997 1.00 93.62 181 ALA A CA 1
ATOM 1371 C C . ALA A 1 181 ? 10.180 -10.462 11.846 1.00 93.62 181 ALA A C 1
ATOM 1373 O O . ALA A 1 181 ? 9.699 -9.551 12.517 1.00 93.62 181 ALA A O 1
ATOM 1374 N N . ASN A 1 182 ? 11.145 -10.265 10.947 1.00 95.00 182 ASN A N 1
ATOM 1375 C CA . ASN A 1 182 ? 11.780 -8.965 10.757 1.00 95.00 182 ASN A CA 1
ATOM 1376 C C . ASN A 1 182 ? 10.766 -7.920 10.284 1.00 95.00 182 ASN A C 1
ATOM 1378 O O . ASN A 1 182 ? 10.748 -6.813 10.821 1.00 95.00 182 ASN A O 1
ATOM 1382 N N . PHE A 1 183 ? 9.891 -8.283 9.341 1.00 95.69 183 PHE A N 1
ATOM 1383 C CA . PHE A 1 183 ? 8.861 -7.381 8.830 1.00 95.69 183 PHE A CA 1
ATOM 1384 C C . PHE A 1 18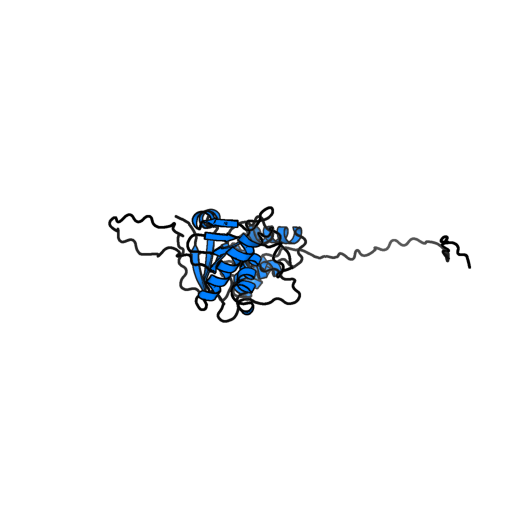3 ? 7.888 -6.936 9.929 1.00 95.69 183 PHE A C 1
ATOM 1386 O O . PHE A 1 183 ? 7.730 -5.739 10.167 1.00 95.69 183 PHE A O 1
ATOM 1393 N N . PHE A 1 184 ? 7.249 -7.875 10.636 1.00 94.69 184 PHE A N 1
ATOM 1394 C CA . PHE A 1 184 ? 6.238 -7.515 11.633 1.00 94.69 184 PHE A CA 1
ATOM 1395 C C . PHE A 1 184 ? 6.859 -6.852 12.867 1.00 94.69 184 PHE A C 1
ATOM 1397 O O . PHE A 1 184 ? 6.350 -5.823 13.298 1.00 94.69 184 PHE A O 1
ATOM 1404 N N . LYS A 1 185 ? 8.012 -7.322 13.372 1.00 92.88 185 LYS A N 1
ATOM 1405 C CA . LYS A 1 185 ? 8.711 -6.653 14.489 1.00 92.88 185 LYS A CA 1
ATOM 1406 C C . LYS A 1 185 ? 9.078 -5.202 14.175 1.00 92.88 185 LYS A C 1
ATOM 1408 O O . LYS A 1 185 ? 9.105 -4.386 15.089 1.00 92.88 185 LYS A O 1
ATOM 1413 N N . ARG A 1 186 ? 9.388 -4.867 12.916 1.00 91.88 186 ARG A N 1
ATOM 1414 C CA . ARG A 1 186 ? 9.672 -3.488 12.479 1.00 91.88 186 ARG A CA 1
ATOM 1415 C C . ARG A 1 186 ? 8.413 -2.635 12.333 1.00 91.88 186 ARG A C 1
ATOM 1417 O O . ARG A 1 186 ? 8.473 -1.439 12.609 1.00 91.88 186 ARG A O 1
ATOM 1424 N N . ASN A 1 187 ? 7.314 -3.235 11.878 1.00 92.62 187 ASN A N 1
ATOM 1425 C CA . ASN A 1 187 ? 6.112 -2.523 11.437 1.00 92.62 187 ASN A CA 1
ATOM 1426 C C . ASN A 1 187 ? 4.941 -2.570 12.435 1.00 92.62 187 ASN A C 1
ATOM 1428 O O . ASN A 1 187 ? 3.874 -2.039 12.146 1.00 92.62 187 ASN A O 1
ATOM 1432 N N . THR A 1 188 ? 5.138 -3.161 13.616 1.00 91.50 188 THR A N 1
ATOM 1433 C CA . THR A 1 188 ? 4.155 -3.164 14.713 1.00 91.50 188 THR A CA 1
ATOM 1434 C C . THR A 1 188 ? 4.748 -2.641 16.029 1.00 91.50 188 THR A C 1
ATOM 1436 O O . THR A 1 188 ? 4.530 -3.226 17.090 1.00 91.50 188 THR A O 1
ATOM 1439 N N . LYS A 1 189 ? 5.593 -1.602 15.964 1.00 86.69 189 LYS A N 1
ATOM 1440 C CA . LYS A 1 189 ? 6.164 -0.931 17.146 1.00 86.69 189 LYS A CA 1
ATOM 1441 C C . LYS A 1 189 ? 5.337 0.299 17.514 1.00 86.69 189 LYS A C 1
ATOM 1443 O O . LYS A 1 189 ? 4.874 1.010 16.627 1.00 86.69 189 LYS A O 1
ATOM 1448 N N . GLY A 1 190 ? 5.223 0.588 18.810 1.00 86.50 190 GLY A N 1
ATOM 1449 C CA . GLY A 1 190 ? 4.474 1.749 19.294 1.00 86.50 190 GLY A CA 1
ATOM 1450 C C . GLY A 1 190 ? 3.015 1.699 18.834 1.00 86.50 190 GLY A C 1
ATOM 1451 O O . GLY A 1 190 ? 2.334 0.702 19.055 1.00 86.50 190 GLY A O 1
ATOM 1452 N N . SER A 1 191 ? 2.553 2.759 18.171 1.00 84.56 191 SER A N 1
ATOM 1453 C CA . SER A 1 191 ? 1.202 2.848 17.601 1.00 84.56 191 SER A CA 1
ATOM 1454 C C . SER A 1 191 ? 1.070 2.268 16.188 1.00 84.56 191 SER A C 1
ATOM 1456 O O . SER A 1 191 ? -0.031 2.285 15.638 1.00 84.56 191 SER A O 1
ATOM 1458 N N . SER A 1 192 ? 2.156 1.787 15.571 1.00 89.50 192 SER A N 1
ATOM 1459 C CA . SER A 1 192 ? 2.100 1.228 14.218 1.00 89.50 192 SER A CA 1
ATOM 1460 C C . SER A 1 192 ? 1.449 -0.154 14.202 1.00 89.50 192 SER A C 1
ATOM 1462 O O . SER A 1 192 ? 1.617 -0.957 15.123 1.00 89.50 192 SER A O 1
ATOM 1464 N N . TYR A 1 193 ? 0.733 -0.461 13.126 1.00 91.81 193 TYR A N 1
ATOM 1465 C CA . TYR A 1 193 ? 0.095 -1.759 12.922 1.00 91.81 193 TYR A CA 1
ATOM 1466 C C . TYR A 1 193 ? 0.044 -2.125 11.439 1.00 91.81 193 TYR A C 1
ATOM 1468 O O . TYR A 1 193 ? 0.207 -1.275 10.565 1.00 91.81 193 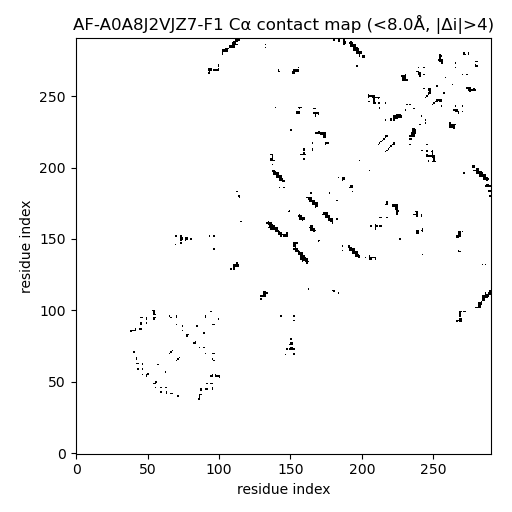TYR A O 1
ATOM 1476 N N . VAL A 1 194 ? -0.204 -3.404 11.150 1.00 93.69 194 VAL A N 1
ATOM 1477 C CA . VAL A 1 194 ? -0.324 -3.921 9.782 1.00 93.69 194 VAL A CA 1
ATOM 1478 C C . VAL A 1 194 ? -1.732 -4.449 9.551 1.00 93.69 194 VAL A C 1
ATOM 1480 O O . VAL A 1 194 ? -2.176 -5.376 10.233 1.00 93.69 194 VAL A O 1
ATOM 1483 N N . LEU A 1 195 ? -2.425 -3.901 8.560 1.00 93.44 195 LEU A N 1
ATOM 1484 C CA . LEU A 1 195 ? -3.638 -4.501 8.022 1.00 93.44 195 LEU A CA 1
ATOM 1485 C C . LEU A 1 195 ? -3.270 -5.530 6.962 1.00 93.44 195 LEU A C 1
ATOM 1487 O O . LEU A 1 195 ? -2.483 -5.265 6.050 1.00 93.44 195 LEU A O 1
ATOM 1491 N N . VAL A 1 196 ? -3.847 -6.719 7.104 1.00 94.81 196 VAL A N 1
ATOM 1492 C CA . VAL A 1 196 ? -3.636 -7.827 6.179 1.00 94.81 196 VAL A CA 1
ATOM 1493 C C . VAL A 1 196 ? -4.872 -7.999 5.318 1.00 94.81 196 VAL A C 1
ATOM 1495 O O . VAL A 1 196 ? -5.975 -8.234 5.824 1.00 94.81 196 VAL A O 1
ATOM 1498 N N . TYR A 1 197 ? -4.655 -7.964 4.012 1.00 95.50 197 TYR A N 1
ATOM 1499 C CA . TYR A 1 197 ? -5.678 -8.125 3.000 1.00 95.50 197 TYR A CA 1
ATOM 1500 C C . TYR A 1 197 ? -5.395 -9.366 2.154 1.00 95.50 197 TYR A C 1
ATOM 1502 O O . TYR A 1 197 ? -4.262 -9.613 1.743 1.00 95.50 197 TYR A O 1
ATOM 1510 N N . ARG A 1 198 ? -6.435 -10.157 1.879 1.00 95.81 198 ARG A N 1
ATOM 1511 C CA . ARG A 1 198 ? -6.325 -11.401 1.107 1.00 95.81 198 ARG A CA 1
ATOM 1512 C C . ARG A 1 198 ? -7.387 -11.475 0.025 1.00 95.81 198 ARG A C 1
ATOM 1514 O O . ARG A 1 198 ? -8.578 -11.334 0.301 1.00 95.81 198 ARG A O 1
ATOM 1521 N N . ILE A 1 199 ? -6.969 -11.800 -1.195 1.00 95.88 199 ILE A N 1
ATOM 1522 C CA . ILE A 1 199 ? -7.888 -12.124 -2.288 1.00 95.88 199 ILE A CA 1
ATOM 1523 C C . ILE A 1 199 ? -8.406 -13.554 -2.090 1.00 95.88 199 ILE A C 1
ATOM 1525 O O . ILE A 1 199 ? -7.792 -14.523 -2.535 1.00 95.88 199 ILE A O 1
ATOM 1529 N N . LYS A 1 200 ? -9.541 -13.698 -1.395 1.00 93.31 200 LYS A N 1
ATOM 1530 C CA . LYS A 1 200 ? -10.114 -15.014 -1.055 1.00 93.31 200 LYS A CA 1
ATOM 1531 C C . LYS A 1 200 ? -10.639 -15.775 -2.278 1.00 93.31 200 LYS A C 1
ATOM 1533 O O . LYS A 1 200 ? -10.486 -16.988 -2.340 1.00 93.31 200 LYS A O 1
ATOM 1538 N N . LYS A 1 201 ? -11.232 -15.067 -3.248 1.00 95.69 201 LYS A N 1
ATOM 1539 C CA . LYS A 1 201 ? -11.881 -15.676 -4.425 1.00 95.69 201 LYS A CA 1
ATOM 1540 C C . LYS A 1 201 ? -10.902 -16.197 -5.483 1.00 95.69 201 LYS A C 1
ATOM 1542 O O . LYS A 1 201 ? -11.288 -17.027 -6.292 1.00 95.69 201 LYS A O 1
ATOM 1547 N N . HIS A 1 202 ? -9.655 -15.720 -5.475 1.00 96.75 202 HIS A N 1
ATOM 1548 C CA . HIS A 1 202 ? -8.651 -16.004 -6.510 1.00 96.75 202 HIS A CA 1
ATOM 1549 C C . HIS A 1 202 ? -7.286 -16.383 -5.911 1.00 96.75 202 HIS A C 1
ATOM 1551 O O . HIS A 1 202 ? -6.283 -15.714 -6.176 1.00 96.75 202 HIS A O 1
ATOM 1557 N N . PRO A 1 203 ? -7.209 -17.447 -5.090 1.00 96.31 203 PRO A N 1
ATOM 1558 C CA . PRO A 1 203 ? -5.995 -17.783 -4.347 1.00 96.31 203 PRO A CA 1
ATOM 1559 C C . PRO A 1 203 ? -4.812 -18.152 -5.254 1.00 96.31 203 PRO A C 1
ATOM 1561 O O . PRO A 1 203 ? -3.673 -17.832 -4.923 1.00 96.31 203 PRO A O 1
ATOM 1564 N N . THR A 1 204 ? -5.053 -18.788 -6.405 1.00 98.12 204 THR A N 1
ATOM 1565 C CA . THR A 1 204 ? -3.993 -19.115 -7.377 1.00 98.12 204 THR A CA 1
ATOM 1566 C C . THR A 1 204 ? -3.384 -17.854 -7.981 1.00 98.12 204 THR A C 1
ATOM 1568 O O . THR A 1 204 ? -2.169 -17.718 -8.029 1.00 98.12 204 THR A O 1
ATOM 1571 N N . TYR A 1 205 ? -4.209 -16.876 -8.352 1.00 98.31 205 TYR A N 1
ATOM 1572 C CA . TYR A 1 205 ? -3.716 -15.604 -8.871 1.00 98.31 205 TYR A CA 1
ATOM 1573 C C . TYR A 1 205 ? -2.927 -14.809 -7.825 1.00 98.31 205 TYR A C 1
ATOM 1575 O O . TYR A 1 205 ? -1.896 -14.230 -8.156 1.00 98.31 205 TYR A O 1
ATOM 1583 N N . ALA A 1 206 ? -3.352 -14.824 -6.558 1.00 98.31 206 ALA A N 1
ATOM 1584 C CA . ALA A 1 206 ? -2.588 -14.211 -5.470 1.00 98.31 206 ALA A CA 1
ATOM 1585 C C . ALA A 1 206 ? -1.199 -14.864 -5.302 1.00 98.31 206 ALA A C 1
ATOM 1587 O O . ALA A 1 206 ? -0.196 -14.163 -5.156 1.00 98.31 206 ALA A O 1
ATOM 1588 N N . LYS A 1 207 ? -1.114 -16.199 -5.412 1.00 98.62 207 LYS A N 1
ATOM 1589 C CA . LYS A 1 207 ? 0.171 -16.920 -5.438 1.00 98.62 207 LYS A CA 1
ATOM 1590 C C . LYS A 1 207 ? 1.021 -16.543 -6.653 1.00 98.62 207 LYS A C 1
ATOM 1592 O O . LYS A 1 207 ? 2.223 -16.356 -6.497 1.00 98.62 207 LYS A O 1
ATOM 1597 N N . ASN A 1 208 ? 0.418 -16.387 -7.831 1.00 98.75 208 ASN A N 1
ATOM 1598 C CA . ASN A 1 208 ? 1.146 -15.992 -9.039 1.00 98.75 208 ASN A CA 1
ATOM 1599 C C . ASN A 1 208 ? 1.709 -14.567 -8.924 1.00 98.75 208 ASN A C 1
ATOM 1601 O O . ASN A 1 208 ? 2.845 -14.335 -9.323 1.00 98.75 208 ASN A O 1
ATOM 1605 N N . ALA A 1 209 ? 0.975 -13.632 -8.307 1.00 98.81 209 ALA A N 1
ATOM 1606 C CA . ALA A 1 209 ? 1.495 -12.297 -8.002 1.00 98.81 209 ALA A CA 1
ATOM 1607 C C . ALA A 1 209 ? 2.731 -12.358 -7.090 1.00 98.81 209 ALA A C 1
ATOM 1609 O O . ALA A 1 209 ? 3.764 -11.763 -7.394 1.00 98.81 209 ALA A O 1
ATOM 1610 N N . ALA A 1 210 ? 2.660 -13.140 -6.010 1.00 98.75 210 ALA A N 1
ATOM 1611 C CA . ALA A 1 210 ? 3.788 -13.368 -5.108 1.00 98.75 210 ALA A CA 1
ATOM 1612 C C . ALA A 1 210 ? 4.991 -14.033 -5.801 1.00 98.75 210 ALA A C 1
ATOM 1614 O O . ALA A 1 210 ? 6.133 -13.616 -5.599 1.00 98.75 210 ALA A O 1
ATOM 1615 N N . SER A 1 211 ? 4.738 -15.037 -6.642 1.00 98.69 211 SER A N 1
ATOM 1616 C CA . SER A 1 211 ? 5.763 -15.705 -7.448 1.00 98.69 211 SER A CA 1
ATOM 1617 C C . SER A 1 211 ? 6.426 -14.722 -8.417 1.00 98.69 211 SER A C 1
ATOM 1619 O O . SER A 1 211 ? 7.653 -14.642 -8.472 1.00 98.69 211 SER A O 1
ATOM 1621 N N . TYR A 1 212 ? 5.636 -13.889 -9.099 1.00 98.62 212 TYR A N 1
ATOM 1622 C CA . TYR A 1 212 ? 6.153 -12.878 -10.014 1.00 98.62 212 TYR A CA 1
ATOM 1623 C C . TYR A 1 212 ? 7.009 -11.829 -9.298 1.00 98.62 212 TYR A C 1
ATOM 1625 O O . TYR A 1 212 ? 8.105 -11.503 -9.766 1.00 98.62 212 TYR A O 1
ATOM 1633 N N . ALA A 1 213 ? 6.549 -11.343 -8.140 1.00 98.50 213 ALA A N 1
ATOM 1634 C CA . ALA A 1 213 ? 7.327 -10.441 -7.298 1.00 98.50 213 ALA A CA 1
ATOM 1635 C C . ALA A 1 213 ? 8.692 -11.053 -6.948 1.00 98.50 213 ALA A C 1
ATOM 1637 O O . ALA A 1 213 ? 9.722 -10.398 -7.087 1.00 98.50 213 ALA A O 1
ATOM 1638 N N . TYR A 1 214 ? 8.727 -12.331 -6.570 1.00 98.62 214 TYR A N 1
ATOM 1639 C CA . TYR A 1 214 ? 9.971 -13.002 -6.206 1.00 98.62 214 TYR A CA 1
ATOM 1640 C C . TYR A 1 214 ? 10.906 -13.250 -7.397 1.00 98.62 214 TYR A C 1
ATOM 1642 O O . TYR A 1 214 ? 12.060 -12.817 -7.372 1.00 98.62 214 TYR A O 1
ATOM 1650 N N . HIS A 1 215 ? 10.436 -13.920 -8.448 1.00 98.44 215 HIS A N 1
ATOM 1651 C CA . HIS A 1 215 ? 11.309 -14.350 -9.542 1.00 98.44 215 HIS A CA 1
ATOM 1652 C C . HIS A 1 215 ? 11.676 -13.205 -10.486 1.00 98.44 215 HIS A C 1
ATOM 1654 O O . HIS A 1 215 ? 12.845 -13.043 -10.830 1.00 98.44 215 HIS A O 1
ATOM 1660 N N . HIS A 1 216 ? 10.711 -12.371 -10.874 1.00 97.88 216 HIS A N 1
ATOM 1661 C CA . HIS A 1 216 ? 10.945 -11.345 -11.889 1.00 97.88 216 HIS A CA 1
ATOM 1662 C C . HIS A 1 216 ? 11.346 -10.004 -11.282 1.00 97.88 216 HIS A C 1
ATOM 1664 O O . HIS A 1 216 ? 12.247 -9.348 -11.800 1.00 97.88 216 HIS A O 1
ATOM 1670 N N . MET A 1 217 ? 10.711 -9.588 -10.184 1.00 97.69 217 MET A N 1
ATOM 1671 C CA . MET A 1 217 ? 10.964 -8.260 -9.617 1.00 97.69 217 MET A CA 1
ATOM 1672 C C . MET A 1 217 ? 12.129 -8.273 -8.617 1.00 97.69 217 MET A C 1
ATOM 1674 O O . MET A 1 217 ? 12.972 -7.386 -8.679 1.00 97.69 217 MET A O 1
ATOM 1678 N N . TYR A 1 218 ? 12.230 -9.275 -7.737 1.00 97.56 218 TYR A N 1
ATOM 1679 C CA . TYR A 1 218 ? 13.301 -9.365 -6.735 1.00 97.56 218 TYR A CA 1
ATOM 1680 C C . TYR A 1 218 ? 14.550 -10.112 -7.216 1.00 97.56 218 TYR A C 1
ATOM 1682 O O . TYR A 1 218 ? 15.656 -9.663 -6.940 1.00 97.56 218 TYR A O 1
ATOM 1690 N N . LYS A 1 219 ? 14.431 -11.253 -7.901 1.00 97.31 219 LYS A N 1
ATOM 1691 C CA . LYS A 1 219 ? 15.609 -11.967 -8.428 1.00 97.31 219 LYS A CA 1
ATOM 1692 C C . LYS A 1 219 ? 16.064 -11.419 -9.779 1.00 97.31 219 LYS A C 1
ATOM 1694 O O . LYS A 1 219 ? 17.262 -11.255 -9.967 1.00 97.31 219 LYS A O 1
ATOM 1699 N N . GLY A 1 220 ? 15.123 -11.111 -10.670 1.00 94.56 220 GLY A N 1
ATOM 1700 C CA . GLY A 1 220 ? 15.422 -10.658 -12.031 1.00 94.56 220 GLY A CA 1
ATOM 1701 C C . GLY A 1 220 ? 15.806 -9.181 -12.167 1.00 94.56 220 GLY A C 1
ATOM 1702 O O . GLY A 1 220 ? 16.730 -8.878 -12.908 1.00 94.56 220 GLY A O 1
ATOM 1703 N N . ALA A 1 221 ? 15.110 -8.265 -11.481 1.00 93.88 221 ALA A N 1
ATOM 1704 C CA . ALA A 1 221 ? 15.270 -6.819 -11.711 1.00 93.88 221 ALA A CA 1
ATOM 1705 C C . ALA A 1 221 ? 15.926 -6.053 -10.548 1.00 93.88 221 ALA A C 1
ATOM 1707 O O . ALA A 1 221 ? 16.817 -5.242 -10.775 1.00 93.88 221 ALA A O 1
ATOM 1708 N N . ARG A 1 222 ? 15.510 -6.306 -9.298 1.00 95.38 222 ARG A N 1
ATOM 1709 C CA . ARG A 1 222 ? 15.990 -5.600 -8.089 1.00 95.38 222 ARG A CA 1
ATOM 1710 C C . ARG A 1 222 ? 15.887 -4.069 -8.218 1.00 95.38 222 ARG A C 1
ATOM 1712 O O . ARG A 1 222 ? 16.915 -3.383 -8.098 1.00 95.38 222 ARG A O 1
ATOM 1719 N N . PRO A 1 223 ? 14.677 -3.532 -8.466 1.00 96.31 223 PRO A N 1
ATOM 1720 C CA . PRO A 1 223 ? 14.506 -2.119 -8.775 1.00 96.31 223 PRO A CA 1
ATOM 1721 C C . PRO A 1 223 ? 14.992 -1.230 -7.633 1.00 96.31 223 PRO A C 1
ATOM 1723 O O . PRO A 1 223 ? 14.936 -1.618 -6.458 1.00 96.31 223 PRO A O 1
ATOM 1726 N N . SER A 1 224 ? 15.470 -0.045 -7.998 1.00 95.88 224 SER A N 1
ATOM 1727 C CA . SER A 1 224 ? 15.801 1.025 -7.060 1.00 95.88 224 SER A CA 1
ATOM 1728 C C . SER A 1 224 ? 14.535 1.668 -6.485 1.00 95.88 224 SER A C 1
ATOM 1730 O O . SER A 1 224 ? 13.469 1.650 -7.113 1.00 95.88 224 SER A O 1
ATOM 1732 N N . TYR A 1 225 ? 14.627 2.189 -5.259 1.00 93.00 225 TYR A N 1
ATOM 1733 C CA . TYR A 1 225 ? 13.533 2.941 -4.658 1.00 93.00 225 TYR A CA 1
ATOM 1734 C C . TYR A 1 225 ? 13.490 4.364 -5.207 1.00 93.00 225 TYR A C 1
ATOM 1736 O O . TYR A 1 225 ? 14.412 5.144 -4.974 1.00 93.00 225 TYR A O 1
ATOM 1744 N N . PHE A 1 226 ? 12.378 4.723 -5.840 1.00 90.25 226 PHE A N 1
ATOM 1745 C CA . PHE A 1 226 ? 12.037 6.108 -6.151 1.00 90.25 226 PHE A CA 1
ATOM 1746 C C . PHE A 1 226 ? 10.529 6.218 -6.381 1.00 90.25 226 PHE A C 1
ATOM 1748 O O . PHE A 1 226 ? 9.908 5.321 -6.966 1.00 90.25 226 PHE A O 1
ATOM 1755 N N . ILE A 1 227 ? 9.940 7.316 -5.913 1.00 86.50 227 ILE A N 1
ATOM 1756 C CA . ILE A 1 227 ? 8.555 7.648 -6.238 1.00 86.50 227 ILE A CA 1
ATOM 1757 C C . ILE A 1 227 ? 8.536 8.223 -7.647 1.00 86.50 227 ILE A C 1
ATOM 1759 O O . ILE A 1 227 ? 9.252 9.166 -7.942 1.00 86.50 227 ILE A O 1
ATOM 1763 N N . SER A 1 228 ? 7.736 7.635 -8.525 1.00 85.81 228 SER A N 1
ATOM 1764 C CA . SER A 1 228 ? 7.532 8.166 -9.865 1.00 85.81 228 SER A CA 1
ATOM 1765 C C . SER A 1 228 ? 6.094 7.938 -10.282 1.00 85.81 228 SER A C 1
ATOM 1767 O O . SER A 1 228 ? 5.532 6.867 -10.024 1.00 85.81 228 SER A O 1
ATOM 1769 N N . THR A 1 229 ? 5.544 8.911 -10.996 1.00 85.44 229 THR A N 1
ATOM 1770 C CA . THR A 1 229 ? 4.237 8.817 -11.643 1.00 85.44 229 THR A CA 1
ATOM 1771 C C . THR A 1 229 ? 4.203 7.738 -12.727 1.00 85.44 229 THR A C 1
ATOM 1773 O O . THR A 1 229 ? 3.131 7.213 -12.995 1.00 85.44 229 THR A O 1
ATOM 1776 N N . HIS A 1 230 ? 5.343 7.309 -13.291 1.00 90.44 230 HIS A N 1
ATOM 1777 C CA . HIS A 1 230 ? 5.415 6.237 -14.297 1.00 90.44 230 HIS A CA 1
ATOM 1778 C C . HIS A 1 230 ? 5.038 4.863 -13.710 1.00 90.44 230 HIS A C 1
ATOM 1780 O O . HIS A 1 230 ? 5.903 4.032 -13.399 1.00 90.44 230 HIS A O 1
ATOM 1786 N N . LEU A 1 231 ? 3.740 4.594 -13.545 1.00 92.44 231 LEU A N 1
ATOM 1787 C CA . LEU A 1 231 ? 3.216 3.461 -12.775 1.00 92.44 231 LEU A CA 1
ATOM 1788 C C . LEU A 1 231 ? 3.651 2.109 -13.340 1.00 92.44 231 LEU A C 1
ATOM 1790 O O . LEU A 1 231 ? 3.893 1.171 -12.585 1.00 92.44 231 LEU A O 1
ATOM 1794 N N . TYR A 1 232 ? 3.765 2.005 -14.662 1.00 93.69 232 TYR A N 1
ATOM 1795 C CA . TYR A 1 232 ? 4.051 0.747 -15.353 1.00 93.69 232 TYR A CA 1
ATOM 1796 C C . TYR A 1 232 ? 5.543 0.498 -15.610 1.00 93.69 232 TYR A C 1
ATOM 1798 O O . TYR A 1 232 ? 5.901 -0.564 -16.119 1.00 93.69 232 TYR A O 1
ATOM 1806 N N . HIS A 1 233 ? 6.427 1.427 -15.236 1.00 92.81 233 HIS A N 1
ATOM 1807 C CA . HIS A 1 233 ? 7.874 1.197 -15.278 1.00 92.81 233 HIS A CA 1
ATOM 1808 C C . HIS A 1 233 ? 8.300 0.331 -14.089 1.00 92.81 233 HIS A C 1
ATOM 1810 O O . HIS A 1 233 ? 7.871 0.571 -12.965 1.00 92.81 233 HIS A O 1
ATOM 1816 N N . LYS A 1 234 ? 9.137 -0.688 -14.314 1.00 91.50 234 LYS A N 1
ATOM 1817 C CA . LYS A 1 234 ? 9.570 -1.624 -13.255 1.00 91.50 234 LYS A CA 1
ATOM 1818 C C . LYS A 1 234 ? 10.626 -1.035 -12.322 1.00 91.50 234 LYS A C 1
ATOM 1820 O O . LYS A 1 234 ? 10.631 -1.377 -11.144 1.00 91.50 234 LYS A O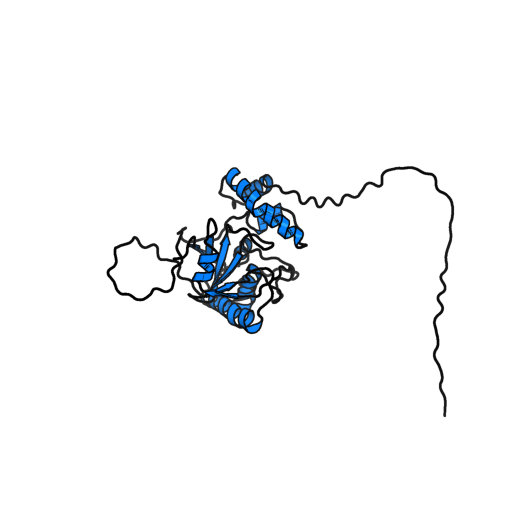 1
ATOM 1825 N N . ASP A 1 235 ? 11.499 -0.191 -12.864 1.00 93.81 235 ASP A N 1
ATOM 1826 C CA . ASP A 1 235 ? 12.588 0.491 -12.169 1.00 93.81 235 ASP A CA 1
ATOM 1827 C C . ASP A 1 235 ? 12.556 1.969 -12.601 1.00 93.81 235 ASP A C 1
ATOM 1829 O O . ASP A 1 235 ? 12.499 2.233 -13.805 1.00 93.81 235 ASP A O 1
ATOM 1833 N N . PRO A 1 236 ? 12.510 2.921 -11.663 1.00 93.81 236 PRO A N 1
ATOM 1834 C CA . PRO A 1 236 ? 12.394 2.705 -10.226 1.00 93.81 236 PRO A CA 1
ATOM 1835 C C . PRO A 1 236 ? 10.986 2.309 -9.768 1.00 93.81 236 PRO A C 1
ATOM 1837 O O . PRO A 1 236 ? 9.986 2.467 -10.480 1.00 93.81 236 PRO A O 1
ATOM 1840 N N . SER A 1 237 ? 10.903 1.780 -8.548 1.00 94.94 237 SER A N 1
ATOM 1841 C CA . SER A 1 237 ? 9.648 1.385 -7.904 1.00 94.94 237 SER A CA 1
ATOM 1842 C C . SER A 1 237 ? 9.554 1.931 -6.481 1.00 94.94 237 SER A C 1
ATOM 1844 O O . SER A 1 237 ? 10.535 2.350 -5.881 1.00 94.94 237 SER A O 1
ATOM 1846 N N . TYR A 1 238 ? 8.360 1.865 -5.905 1.00 93.69 238 TYR A N 1
ATOM 1847 C CA . TYR A 1 238 ? 8.099 2.159 -4.498 1.00 93.69 238 TYR A CA 1
ATOM 1848 C C . TYR A 1 238 ? 7.159 1.115 -3.899 1.00 93.69 238 TYR A C 1
ATOM 1850 O O . TYR A 1 238 ? 6.684 0.233 -4.613 1.00 93.69 238 TYR A O 1
ATOM 1858 N N . CYS A 1 239 ? 6.940 1.161 -2.586 1.00 95.25 239 CYS A N 1
ATOM 1859 C CA . CYS A 1 239 ? 6.345 0.065 -1.812 1.00 95.25 239 CYS A CA 1
ATOM 1860 C C . CYS A 1 239 ? 4.989 -0.410 -2.365 1.00 95.25 239 CYS A C 1
ATOM 1862 O O . CYS A 1 239 ? 4.830 -1.581 -2.704 1.00 95.25 239 CYS A O 1
ATOM 1864 N N . SER A 1 240 ? 4.045 0.499 -2.582 1.00 95.69 240 SER A N 1
ATOM 1865 C CA . SER A 1 240 ? 2.720 0.189 -3.129 1.00 95.69 240 SER A CA 1
ATOM 1866 C C . SER A 1 240 ? 2.703 -0.075 -4.631 1.00 95.69 240 SER A C 1
ATOM 1868 O O . SER A 1 240 ? 2.019 -1.007 -5.055 1.00 95.69 240 SER A O 1
ATOM 1870 N N . LYS A 1 241 ? 3.500 0.641 -5.438 1.00 96.06 241 LYS A N 1
ATOM 1871 C CA . LYS A 1 241 ? 3.690 0.316 -6.865 1.00 96.06 241 LYS A CA 1
ATOM 1872 C C . LYS A 1 241 ? 4.243 -1.090 -7.054 1.00 96.06 241 LYS A C 1
ATOM 1874 O O . LYS A 1 241 ? 3.771 -1.811 -7.925 1.00 96.06 241 LYS A O 1
ATOM 1879 N N . TYR A 1 242 ? 5.174 -1.522 -6.207 1.00 97.69 242 TYR A N 1
ATOM 1880 C CA . TYR A 1 242 ? 5.749 -2.865 -6.263 1.00 97.69 242 TYR A CA 1
ATOM 1881 C C . TYR A 1 242 ? 4.672 -3.940 -6.063 1.00 97.69 242 TYR A C 1
ATOM 1883 O O . TYR A 1 242 ? 4.578 -4.890 -6.844 1.00 97.69 242 TYR A O 1
ATOM 1891 N N . VAL A 1 243 ? 3.793 -3.755 -5.072 1.00 98.44 243 VAL A N 1
ATOM 1892 C CA . VAL A 1 243 ? 2.658 -4.662 -4.845 1.00 98.44 243 VAL A CA 1
ATOM 1893 C C . VAL A 1 243 ? 1.651 -4.584 -5.995 1.00 98.44 243 VAL A C 1
ATOM 1895 O O . VAL A 1 243 ? 1.271 -5.626 -6.531 1.00 98.44 243 VAL A O 1
ATOM 1898 N N . TYR A 1 244 ? 1.259 -3.385 -6.430 1.00 98.19 244 TYR A N 1
ATOM 1899 C CA . TYR A 1 244 ? 0.348 -3.191 -7.564 1.00 98.19 244 TYR A CA 1
ATOM 1900 C C . TYR A 1 244 ? 0.853 -3.912 -8.826 1.00 98.19 244 TYR A C 1
ATOM 1902 O O . TYR A 1 244 ? 0.116 -4.683 -9.442 1.00 98.19 244 TYR A O 1
ATOM 1910 N N . LEU A 1 245 ? 2.130 -3.730 -9.173 1.00 97.88 245 LEU A N 1
ATOM 1911 C CA . LEU A 1 245 ? 2.756 -4.319 -10.355 1.00 97.88 245 LEU A CA 1
ATOM 1912 C C . LEU A 1 245 ? 2.870 -5.843 -10.270 1.00 97.88 245 LEU A C 1
ATOM 1914 O O . LEU A 1 245 ? 2.689 -6.521 -11.285 1.00 97.88 245 LEU A O 1
ATOM 1918 N N . SER A 1 246 ? 3.094 -6.393 -9.072 1.00 98.44 246 SER A N 1
ATOM 1919 C CA . SER A 1 246 ? 3.082 -7.846 -8.867 1.00 98.44 246 SER A CA 1
ATOM 1920 C C . SER A 1 246 ? 1.730 -8.465 -9.230 1.00 98.44 246 SER A C 1
ATOM 1922 O O . SER A 1 246 ? 1.674 -9.514 -9.868 1.00 98.44 246 SER A O 1
ATOM 1924 N N . TYR A 1 247 ? 0.629 -7.778 -8.919 1.00 98.56 247 TYR A N 1
ATOM 1925 C CA . TYR A 1 247 ? -0.717 -8.208 -9.284 1.00 98.56 247 TYR A CA 1
ATOM 1926 C C . TYR A 1 247 ? -1.053 -7.919 -10.748 1.00 98.56 247 TYR A C 1
ATOM 1928 O O . TYR A 1 247 ? -1.628 -8.771 -11.433 1.00 98.56 247 TYR A O 1
ATOM 1936 N N . TYR A 1 248 ? -0.651 -6.756 -11.257 1.00 97.81 248 TYR A N 1
ATOM 1937 C CA . TYR A 1 248 ? -0.899 -6.368 -12.641 1.00 97.81 248 TYR A CA 1
ATOM 1938 C C . TYR A 1 248 ? -0.239 -7.332 -13.642 1.00 97.81 248 TYR A C 1
ATOM 1940 O O . TYR A 1 248 ? -0.886 -7.742 -14.608 1.00 97.81 248 TYR A O 1
ATOM 1948 N N . TRP A 1 249 ? 1.013 -7.741 -13.406 1.00 97.62 249 TRP A N 1
ATOM 1949 C CA . TRP A 1 249 ? 1.735 -8.648 -14.308 1.00 97.62 249 TRP A CA 1
ATOM 1950 C C . TRP A 1 249 ? 1.744 -10.112 -13.874 1.00 97.62 249 TRP A C 1
ATOM 1952 O O . TRP A 1 249 ? 1.717 -10.979 -14.741 1.00 97.62 249 TRP A O 1
ATOM 1962 N N . GLY A 1 250 ? 1.778 -10.399 -12.572 1.00 97.56 250 GLY A N 1
ATOM 1963 C CA . GLY A 1 250 ? 1.876 -11.769 -12.064 1.00 97.56 250 GLY A CA 1
ATOM 1964 C C . GLY A 1 250 ? 0.533 -12.472 -11.900 1.00 97.56 250 GLY A C 1
ATOM 1965 O O . GLY A 1 250 ? 0.424 -13.657 -12.193 1.00 97.56 250 GLY A O 1
ATOM 1966 N N . ALA A 1 251 ? -0.507 -11.762 -11.455 1.00 97.25 251 ALA A N 1
ATOM 1967 C CA . ALA A 1 251 ? -1.848 -12.333 -11.354 1.00 97.25 251 ALA A CA 1
ATOM 1968 C C . ALA A 1 251 ? -2.593 -12.223 -12.691 1.00 97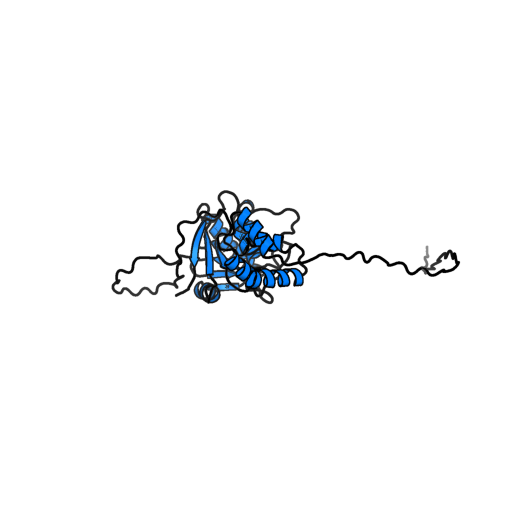.25 251 ALA A C 1
ATOM 1970 O O . ALA A 1 251 ? -2.711 -13.184 -13.448 1.00 97.25 251 ALA A O 1
ATOM 1971 N N . LYS A 1 252 ? -3.149 -11.042 -12.955 1.00 95.56 252 LYS A N 1
ATOM 1972 C CA . LYS A 1 252 ? -3.907 -10.719 -14.167 1.00 95.56 252 LYS A CA 1
ATOM 1973 C C . LYS A 1 252 ? -4.016 -9.204 -14.241 1.00 95.56 252 LYS A C 1
ATOM 1975 O O . LYS A 1 252 ? -4.408 -8.591 -13.249 1.00 95.56 252 LYS A O 1
ATOM 1980 N N . LYS A 1 253 ? -3.794 -8.595 -15.410 1.00 95.38 253 LYS A N 1
ATOM 1981 C CA . LYS A 1 253 ? -3.908 -7.129 -15.580 1.00 95.38 253 LYS A CA 1
ATOM 1982 C C . LYS A 1 253 ? -5.254 -6.576 -15.097 1.00 95.38 253 LYS A C 1
ATOM 1984 O O . LYS A 1 253 ? -5.306 -5.504 -14.513 1.00 95.38 253 LYS A O 1
ATOM 1989 N N . SER A 1 254 ? -6.336 -7.340 -15.273 1.00 95.00 254 SER A N 1
ATOM 1990 C CA . SER A 1 254 ? -7.688 -6.968 -14.836 1.00 95.00 254 SER A CA 1
ATOM 1991 C C . SER A 1 254 ? -7.951 -7.133 -13.330 1.00 95.00 254 SER A C 1
ATOM 1993 O O . SER A 1 254 ? -9.068 -6.864 -12.890 1.00 95.00 254 SER A O 1
ATOM 1995 N N . SER A 1 255 ? -6.983 -7.623 -12.546 1.00 96.44 255 SER A N 1
ATOM 1996 C CA . SER A 1 255 ? -7.110 -7.745 -11.084 1.00 96.44 255 SER A CA 1
ATOM 1997 C C . SER A 1 255 ? -7.096 -6.385 -10.384 1.00 96.44 255 SER A C 1
ATOM 1999 O O . SER A 1 255 ? -7.709 -6.229 -9.326 1.00 96.44 255 SER A O 1
ATOM 2001 N N . VAL A 1 256 ? -6.471 -5.392 -11.018 1.00 96.44 256 VAL A N 1
ATOM 2002 C CA . VAL A 1 256 ? -6.350 -4.015 -10.539 1.00 96.44 256 VAL A CA 1
ATOM 2003 C C . VAL A 1 256 ? -6.868 -3.015 -11.582 1.00 96.44 256 VAL A C 1
ATOM 2005 O O . VAL A 1 256 ? -7.061 -3.349 -12.754 1.00 96.44 256 VAL A O 1
ATOM 2008 N N . LYS A 1 257 ? -7.148 -1.780 -11.157 1.00 94.44 257 LYS A N 1
ATOM 2009 C CA . LYS A 1 257 ? -7.480 -0.647 -12.029 1.00 94.44 257 LYS A CA 1
ATOM 2010 C C . LYS A 1 257 ? -6.310 -0.380 -12.964 1.00 94.44 257 LYS A C 1
ATOM 2012 O O . LYS A 1 257 ? -5.180 -0.277 -12.503 1.00 94.44 257 LYS A O 1
ATOM 2017 N N . LYS A 1 258 ? -6.585 -0.276 -14.265 1.00 92.06 258 LYS A N 1
ATOM 2018 C CA . LYS A 1 258 ? -5.639 0.274 -15.235 1.00 92.06 258 LYS A CA 1
ATOM 2019 C C . LYS A 1 258 ? -5.836 1.784 -15.243 1.00 92.06 258 LYS A C 1
ATOM 2021 O O . LYS A 1 258 ? -6.974 2.221 -15.396 1.00 92.06 258 LYS A O 1
ATOM 2026 N N . TRP A 1 259 ? -4.757 2.530 -15.090 1.00 89.38 259 TRP A N 1
ATOM 2027 C CA . TRP A 1 259 ? -4.770 3.982 -15.141 1.00 89.38 259 TRP A CA 1
ATOM 2028 C C . TRP A 1 259 ? -4.336 4.430 -16.544 1.00 89.38 259 TRP A C 1
ATOM 2030 O O . TRP A 1 259 ? -3.350 3.889 -17.064 1.00 89.38 259 TRP A O 1
ATOM 2040 N N . PRO A 1 260 ? -5.116 5.300 -17.213 1.00 76.06 260 PRO A N 1
ATOM 2041 C CA . PRO A 1 260 ? -4.726 5.878 -18.496 1.00 76.06 260 PRO A CA 1
ATOM 2042 C C . PRO A 1 260 ? -3.469 6.753 -18.337 1.00 76.06 260 PRO A C 1
ATOM 2044 O O . PRO A 1 260 ? -3.069 7.069 -17.225 1.00 76.06 260 PRO A O 1
ATOM 2047 N N . GLU A 1 261 ? -2.804 7.059 -19.453 1.00 66.88 261 GLU A N 1
ATOM 2048 C CA . GLU A 1 261 ? -1.661 7.997 -19.540 1.00 66.88 261 GLU A CA 1
ATOM 2049 C C . GLU A 1 261 ? -0.339 7.589 -18.864 1.00 66.88 261 GLU A C 1
ATOM 2051 O O . GLU A 1 261 ? 0.632 8.331 -18.913 1.00 66.88 261 GLU A O 1
ATOM 2056 N N . TYR A 1 262 ? -0.226 6.369 -18.327 1.00 66.50 262 TYR A N 1
ATOM 2057 C CA . TYR A 1 262 ? 0.992 5.845 -17.673 1.00 66.50 262 TYR A CA 1
ATOM 2058 C C . TYR A 1 262 ? 1.462 6.630 -16.430 1.00 66.50 262 TYR A C 1
ATOM 2060 O O . TYR A 1 262 ? 2.382 6.158 -15.755 1.00 66.50 262 TYR A O 1
ATOM 2068 N N . THR A 1 263 ? 0.806 7.742 -16.093 1.00 80.25 263 THR A N 1
ATOM 2069 C CA . THR A 1 263 ? 1.099 8.664 -14.994 1.00 80.25 263 THR A CA 1
ATOM 2070 C C . THR A 1 263 ? 0.068 8.505 -13.874 1.00 80.25 263 THR A C 1
ATOM 2072 O O . THR A 1 263 ? -1.032 9.044 -13.911 1.00 80.25 263 THR A O 1
ATOM 2075 N N . HIS A 1 264 ? 0.387 7.708 -12.856 1.00 87.94 264 HIS A N 1
ATOM 2076 C CA . HIS A 1 264 ? -0.450 7.583 -11.665 1.00 87.94 264 HIS A CA 1
ATOM 2077 C C . HIS A 1 264 ? 0.353 7.093 -10.462 1.00 87.94 264 HIS A C 1
ATOM 2079 O O . HIS A 1 264 ? 1.248 6.249 -10.576 1.00 87.94 264 HIS A O 1
ATOM 2085 N N . ILE A 1 265 ? -0.026 7.574 -9.283 1.00 87.81 265 ILE A N 1
ATOM 2086 C CA . ILE A 1 265 ? 0.572 7.168 -8.020 1.00 87.81 265 ILE A CA 1
ATOM 2087 C C . ILE A 1 265 ? -0.419 6.320 -7.241 1.00 87.81 265 ILE A C 1
ATOM 2089 O O . ILE A 1 265 ? -1.497 6.761 -6.866 1.00 87.81 265 ILE A O 1
ATOM 2093 N N . VAL A 1 266 ? -0.018 5.089 -6.941 1.00 91.31 266 VAL A N 1
ATOM 2094 C CA . VAL A 1 266 ? -0.785 4.215 -6.055 1.00 91.31 266 VAL A CA 1
ATOM 2095 C C . VAL A 1 266 ? -0.258 4.416 -4.642 1.00 91.31 266 VAL A C 1
ATOM 2097 O O . VAL A 1 266 ? 0.774 3.848 -4.304 1.00 91.31 266 VAL A O 1
ATOM 2100 N N . THR A 1 267 ? -0.927 5.189 -3.793 1.00 90.44 267 THR A N 1
ATOM 2101 C CA . THR A 1 267 ? -0.483 5.375 -2.397 1.00 90.44 267 THR A CA 1
ATOM 2102 C C . THR A 1 267 ? -0.557 4.056 -1.599 1.00 90.44 267 THR A C 1
ATOM 2104 O O . THR A 1 267 ? -1.314 3.147 -1.964 1.00 90.44 267 THR A O 1
ATOM 2107 N N . PRO A 1 268 ? 0.216 3.884 -0.507 1.00 92.62 268 PRO A N 1
ATOM 2108 C CA . PRO A 1 268 ? 0.128 2.692 0.339 1.00 92.62 268 PRO A CA 1
ATOM 2109 C C . PRO A 1 268 ? -1.274 2.429 0.881 1.00 92.62 268 PRO A C 1
ATOM 2111 O O . PRO A 1 268 ? -1.737 1.288 0.846 1.00 92.62 268 PRO A O 1
ATOM 2114 N N . HIS A 1 269 ? -1.965 3.470 1.341 1.00 90.75 269 HIS A N 1
ATOM 2115 C CA . HIS A 1 269 ? -3.316 3.346 1.893 1.00 90.75 269 HIS A CA 1
ATOM 2116 C C . HIS A 1 269 ? -4.374 3.214 0.793 1.00 90.75 269 HIS A C 1
ATOM 2118 O O . HIS A 1 269 ? -5.291 2.404 0.929 1.00 90.75 269 HIS A O 1
ATOM 2124 N N . GLY A 1 270 ? -4.173 3.872 -0.353 1.00 90.12 270 GLY A N 1
ATOM 2125 C CA . GLY A 1 270 ? -4.991 3.743 -1.564 1.00 90.12 270 GLY A CA 1
ATOM 2126 C C . GLY A 1 270 ? -4.842 2.409 -2.312 1.00 90.12 270 GLY A C 1
ATOM 2127 O O . GLY A 1 270 ? -5.696 2.042 -3.128 1.00 90.12 270 GLY A O 1
ATOM 2128 N N . LEU A 1 271 ? -3.783 1.634 -2.045 1.00 94.62 271 LEU A N 1
ATOM 2129 C CA . LEU A 1 271 ? -3.437 0.413 -2.784 1.00 94.62 271 LEU A CA 1
ATOM 2130 C C . LEU A 1 271 ? -4.600 -0.578 -2.888 1.00 94.62 271 LEU A C 1
ATOM 2132 O O . LEU A 1 271 ? -4.906 -1.084 -3.966 1.00 94.62 271 LEU A O 1
ATOM 2136 N N . VAL A 1 272 ? -5.272 -0.867 -1.778 1.00 93.88 272 VAL A N 1
ATOM 2137 C CA . VAL A 1 272 ? -6.352 -1.866 -1.749 1.00 93.88 272 VAL A CA 1
ATOM 2138 C C . VAL A 1 272 ? -7.592 -1.420 -2.532 1.00 93.88 272 VAL A C 1
ATOM 2140 O O . VAL A 1 272 ? -8.284 -2.260 -3.114 1.00 93.88 272 VAL A O 1
ATOM 2143 N N . GLY A 1 273 ? -7.823 -0.109 -2.648 1.00 91.50 273 GLY A N 1
ATOM 2144 C CA . GLY A 1 273 ? -8.882 0.481 -3.473 1.00 91.50 273 GLY A CA 1
ATOM 2145 C C . GLY A 1 273 ? -8.651 0.333 -4.983 1.00 91.50 273 GLY A C 1
ATOM 2146 O O . GLY A 1 273 ? -9.568 0.560 -5.781 1.00 91.50 273 GLY A O 1
ATOM 2147 N N . ASN A 1 274 ? -7.452 -0.088 -5.397 1.00 94.00 274 ASN A N 1
ATOM 2148 C CA . ASN A 1 274 ? -7.128 -0.352 -6.796 1.00 94.00 274 ASN A CA 1
ATOM 2149 C C . ASN A 1 274 ? -7.587 -1.733 -7.277 1.00 94.00 274 ASN A C 1
ATOM 2151 O O . ASN A 1 274 ? -7.623 -1.959 -8.481 1.00 94.00 274 ASN A O 1
ATOM 2155 N N . PHE A 1 275 ? -7.972 -2.658 -6.397 1.00 95.50 275 PHE A N 1
ATOM 2156 C CA . PHE A 1 275 ? -8.423 -3.988 -6.814 1.00 95.50 275 PHE A CA 1
ATOM 2157 C C . PHE A 1 275 ? -9.866 -3.970 -7.343 1.00 95.50 275 PHE A C 1
ATOM 2159 O O . PHE A 1 275 ? -10.734 -3.253 -6.835 1.00 95.50 275 PHE A O 1
ATOM 2166 N N . LYS A 1 276 ? -10.149 -4.772 -8.378 1.00 93.06 276 LYS A N 1
ATOM 2167 C CA . LYS A 1 276 ? -11.429 -4.741 -9.114 1.00 93.06 276 LYS A CA 1
ATOM 2168 C C . LYS A 1 276 ? -12.209 -6.049 -9.036 1.00 93.06 276 LYS A C 1
ATOM 2170 O O . LYS A 1 276 ? -11.645 -7.135 -8.940 1.00 93.06 276 LYS A O 1
ATOM 2175 N N . GLY A 1 277 ? -13.535 -5.940 -9.147 1.00 92.56 277 GLY A N 1
ATOM 2176 C CA . GLY A 1 277 ? -14.444 -7.082 -9.262 1.00 92.56 277 GLY A CA 1
ATOM 2177 C C . GLY A 1 277 ? -14.204 -8.140 -8.185 1.00 92.56 277 GLY A C 1
ATOM 2178 O O . GLY A 1 277 ? -14.117 -7.838 -6.996 1.00 92.56 277 GLY A O 1
ATOM 2179 N N . THR A 1 278 ? -14.047 -9.390 -8.609 1.00 94.19 278 THR A N 1
ATOM 2180 C CA . THR A 1 278 ? -13.779 -10.529 -7.722 1.00 94.19 278 THR A CA 1
ATOM 2181 C C . THR A 1 278 ? -12.370 -10.549 -7.120 1.00 94.19 278 THR A C 1
ATOM 2183 O O . THR A 1 278 ? -12.114 -11.378 -6.253 1.00 94.19 278 THR A O 1
ATOM 2186 N N . PHE A 1 279 ? -11.459 -9.678 -7.569 1.00 95.50 279 PHE A N 1
ATOM 2187 C CA . PHE A 1 279 ? -10.114 -9.528 -7.002 1.00 95.50 279 PHE A CA 1
ATOM 2188 C C . PHE A 1 279 ? -10.059 -8.554 -5.824 1.00 95.50 279 PHE A C 1
ATOM 2190 O O . PHE A 1 279 ? -9.014 -8.459 -5.187 1.00 95.50 279 PHE A O 1
ATOM 2197 N N . LYS A 1 280 ? -11.156 -7.853 -5.501 1.00 94.19 280 LYS A N 1
ATOM 2198 C CA . LYS A 1 280 ? -11.226 -7.028 -4.289 1.00 94.19 280 LYS A CA 1
ATOM 2199 C C . LYS A 1 280 ? -10.856 -7.878 -3.063 1.00 94.19 280 LYS A C 1
ATOM 2201 O O . LYS A 1 280 ? -11.513 -8.898 -2.830 1.00 94.19 280 LYS A O 1
ATOM 2206 N N . PRO A 1 281 ? -9.805 -7.514 -2.309 1.00 93.69 281 PRO A N 1
ATOM 2207 C CA . PRO A 1 281 ? -9.368 -8.321 -1.189 1.00 93.69 281 PRO A CA 1
ATOM 2208 C C . PRO A 1 281 ? -10.290 -8.127 0.017 1.00 93.69 281 PRO A C 1
ATOM 2210 O O . PRO A 1 281 ? -10.937 -7.095 0.178 1.00 93.69 281 PRO A O 1
ATOM 2213 N N . ASN A 1 282 ? -10.316 -9.115 0.903 1.00 91.44 282 ASN A N 1
ATOM 2214 C CA . ASN A 1 282 ? -10.937 -8.992 2.215 1.00 91.44 282 ASN A CA 1
ATOM 2215 C C . ASN A 1 282 ? -9.873 -8.600 3.236 1.00 91.44 282 ASN A C 1
ATOM 2217 O O . ASN A 1 282 ? -8.795 -9.202 3.247 1.00 91.44 282 ASN A O 1
ATOM 2221 N N . LYS A 1 283 ? -10.191 -7.663 4.133 1.00 90.69 283 LYS A N 1
ATOM 2222 C CA . LYS A 1 283 ? -9.416 -7.485 5.365 1.00 90.69 283 LYS A CA 1
ATOM 2223 C C . LYS A 1 283 ? -9.586 -8.745 6.211 1.00 90.69 283 LYS A C 1
ATOM 2225 O O . LYS A 1 283 ? -10.718 -9.142 6.481 1.00 90.69 283 LYS A O 1
ATOM 2230 N N . ILE A 1 284 ? -8.485 -9.392 6.580 1.00 89.69 284 ILE A N 1
ATOM 2231 C CA . ILE A 1 284 ? -8.525 -10.629 7.374 1.00 89.69 284 ILE A CA 1
ATOM 2232 C C . ILE A 1 284 ? -7.954 -10.456 8.778 1.00 89.69 284 ILE A C 1
ATOM 2234 O O . ILE A 1 284 ? -8.374 -11.177 9.671 1.00 89.69 284 ILE A O 1
ATOM 2238 N N . HIS A 1 285 ? -7.025 -9.517 8.988 1.00 89.00 285 HIS A N 1
ATOM 2239 C CA . HIS A 1 285 ? -6.421 -9.276 10.299 1.00 89.00 285 HIS A CA 1
ATOM 2240 C C . HIS A 1 285 ? -5.937 -7.834 10.458 1.00 89.00 285 HIS A C 1
ATOM 2242 O O . HIS A 1 285 ? -5.504 -7.207 9.487 1.00 89.00 285 HIS A O 1
ATOM 2248 N N . LYS A 1 286 ? -5.922 -7.371 11.713 1.00 90.62 286 LYS A N 1
ATOM 2249 C CA . LYS A 1 286 ? -5.124 -6.232 12.176 1.00 90.62 286 LYS A CA 1
ATOM 2250 C C . LYS A 1 286 ? -4.017 -6.767 13.083 1.00 90.62 286 LYS A C 1
ATOM 2252 O O . LYS A 1 286 ? -4.284 -7.257 14.179 1.00 90.62 286 LYS A O 1
ATOM 2257 N N . VAL A 1 287 ? -2.777 -6.729 12.609 1.00 90.88 287 VAL A N 1
ATOM 2258 C CA . VAL A 1 287 ? -1.612 -7.218 13.351 1.00 90.88 287 VAL A CA 1
ATOM 2259 C C . VAL A 1 287 ? -0.978 -6.051 14.096 1.00 90.88 287 VAL A C 1
ATOM 2261 O O . VAL A 1 287 ? -0.478 -5.118 13.473 1.00 90.88 287 VAL A O 1
ATOM 2264 N N . THR A 1 288 ? -0.993 -6.105 15.426 1.00 90.38 288 THR A N 1
ATOM 2265 C CA . THR A 1 288 ? -0.474 -5.031 16.298 1.00 90.38 288 THR A CA 1
ATOM 2266 C C . THR A 1 288 ? 0.793 -5.427 17.050 1.00 90.38 288 THR A C 1
ATOM 2268 O O . THR A 1 288 ? 1.382 -4.609 17.744 1.00 90.38 288 THR A O 1
ATOM 2271 N N . SER A 1 289 ? 1.224 -6.684 16.936 1.00 88.12 289 SER A N 1
ATOM 2272 C CA . SER A 1 289 ? 2.447 -7.184 17.567 1.00 88.12 289 SER A CA 1
ATOM 2273 C C . SER A 1 289 ? 2.972 -8.435 16.863 1.00 88.12 289 SER A C 1
ATOM 2275 O O . SER A 1 289 ? 2.234 -9.131 16.157 1.00 88.12 289 SER A O 1
ATOM 2277 N N . TYR A 1 290 ? 4.241 -8.754 17.112 1.00 86.31 290 TYR A N 1
ATOM 2278 C CA . TYR A 1 290 ? 4.865 -10.023 16.749 1.00 86.31 290 TYR A CA 1
ATOM 2279 C C . TYR A 1 290 ? 5.442 -10.691 18.001 1.00 86.31 290 TYR A C 1
ATOM 2281 O O . TYR A 1 290 ? 6.109 -10.010 18.785 1.00 86.31 290 TYR A O 1
ATOM 2289 N N . LYS A 1 291 ? 5.210 -11.997 18.170 1.00 77.38 291 LYS A N 1
ATOM 2290 C CA . LYS A 1 291 ? 5.807 -12.824 19.230 1.00 77.38 291 LYS A CA 1
ATOM 2291 C C . LYS A 1 291 ? 6.549 -14.005 18.607 1.00 77.38 291 LYS A C 1
ATOM 2293 O O . LYS A 1 291 ? 5.963 -14.694 17.740 1.00 77.38 291 LYS A O 1
#

pLDDT: mean 79.7, std 22.19, range [30.97, 98.81]

Foldseek 3Di:
DDDDDDDDDDDDDDDDDDDDDDDDDDDDDPPPPPPPPPLDDDQPVLVVVLVVVVLDPDDSVVLSVCCVPALVVLQVLLVVQVHDDHSNVQCVLLSSLGADPPFAADDDDQAAAEDDDDPDDDDDDDDDDPDHDQDAQLKKKWKGPDRDPHNFHTFIWTALGSFWIWFQPAAPAWIDIDTPQVVQQVQQPDPMWIWIWALPQQRVLSNQLSVCLVVCLVVNPRAHDDDFQQLQDSHPDHGLSSSLNSNCPRRHVLQFDDDPPSGHGNGSSNSLVGGDDSSNIHGYYIHNHYD

InterPro domains:
  IPR038765 Papain-like cysteine peptidase superfamily [SSF54001] (134-253)

Organism: NCBI:txid1707096

Nearest PDB structures (foldseek):
  3ic8-assembly2_A  TM=2.900E-01  e=8.944E+00  Pseudomonas syringae pv. tomato
  7pel-assembly1_E  TM=2.237E-01  e=8.434E+00  Simian T-lymphotropic virus 1

Mean predicted aligned error: 11.96 Å

Sequence (291 aa):
MQLAPKITKHVWIMCLALSVILFSENMANADAVETTDNHTVNCPATYQQGTDAKIITQSKAAYEKTCEKVIVPAYHRYLNSGETGSFEEFAADNYYEQEAPGLKGDVTTNVTAMGPESTKSGVHPMMNGKTGYKMKAGDILVVYGRSSSSHFIGHAAIATSSKYVLEMTGPGHKSDHHTKANFFKRNTKGSSYVLVYRIKKHPTYAKNAASYAYHHMYKGARPSYFISTHLYHKDPSYCSKYVYLSYYWGAKKSSVKKWPEYTHIVTPHGLVGNFKGTFKPNKIHKVTSYK

Solvent-accessible surface area (backbone atoms only — not comparable to full-atom values): 16668 Å² total; per-residue (Å²): 133,89,82,86,88,89,88,86,88,88,84,88,82,86,84,85,83,88,82,88,84,84,88,79,92,73,95,67,82,80,76,74,82,72,81,73,81,70,82,61,80,53,54,72,59,44,51,50,53,32,41,77,71,68,48,54,85,70,56,68,72,61,46,44,54,45,29,64,74,47,50,49,61,25,50,54,41,28,46,76,70,76,51,85,79,53,54,57,56,54,34,58,51,32,41,70,86,38,73,61,78,91,52,70,45,66,71,93,42,78,32,44,36,58,64,86,80,77,94,67,93,70,86,82,76,94,65,86,82,74,79,51,60,82,56,41,37,30,29,38,37,32,35,39,71,45,89,46,94,50,50,46,61,37,39,22,29,31,19,52,32,70,54,32,33,39,35,41,84,38,77,95,35,41,48,45,79,38,45,46,63,59,50,40,57,68,43,20,47,89,76,10,23,31,41,33,30,35,40,78,82,42,54,68,39,29,34,33,11,20,49,34,36,47,57,51,43,49,68,65,60,42,27,43,38,40,90,58,43,53,52,83,47,74,63,51,26,34,24,23,43,49,43,52,48,16,34,35,71,30,40,37,57,75,37,32,68,82,72,72,89,52,60,46,76,55,38,29,50,32,42,68,75,36,34,32,82,72,43,42,41,27,40,61,41,39,32,51,37,57,93